Protein AF-A0A9D6MTL9-F1 (afdb_monomer_lite)

Secondary structure (DSSP, 8-state):
--HHHHHHHHHHHHHHHHHHHHHHHHHHHHHHHHHHHHHHHHHHHHHHHHHHHHHHHHHHHHHHHHHHHHHHHHHHHHHHHHHHHHHHHHHHHHHHHHHHHHHHHHHHHHHHHHHHHHHHHHHHHHHHHHHHHHHHHHHHHHHHHHHHHHHHHHHHHHHHHHHHHHHHHHHHHHHHHHHHHHHHHHHHHHHHHHHHHHHHHHHHHHHHHHHHHHHHHHHHHHHHHHHHHHHHHHHHHHHHHHHHHHHHHHHHHHHHHHHHTTSS-------------SHHHHHHHHHHHHHHHHHHHTTSSS---------------------------

Sequence (329 aa):
MDPIYYFLKHSLILHLALAVTACALGIAAGWWLWARFKDQCETLAAELAQHKDRAQKLTRERDDLSRSKDELQLGLATAKTDVEKIKAQLAGVREELSQQSTAVEALTQARDTAREQAASNEQGRTQAQEQLAAARAHAATLSEEKNKLEARAKEAQSELAKQKAQSAAREKELSGQVEAAQRGAVAAQQQAAQAAADIARVANVKAEAATAAQEQSKVREGLQSQLTRLAAELSRSEEQLTQANRERDEIKEELRKSLREREAAPPSPAAPTSPPDWEAQQTRYEEEIVRLRERLASLGTKNPAPAAPSTPSTGPGQASPLLFDLPEN

Radius of gyration: 118.62 Å; chains: 1; bounding box: 228×52×330 Å

Structure (mmCIF, N/CA/C/O backbone):
data_AF-A0A9D6MTL9-F1
#
_entry.id   AF-A0A9D6MTL9-F1
#
loop_
_atom_site.group_PDB
_atom_site.id
_atom_site.type_symbol
_atom_site.label_atom_id
_atom_site.label_alt_id
_atom_site.label_comp_id
_atom_site.label_asym_id
_atom_site.label_entity_id
_atom_site.label_seq_id
_atom_site.pdbx_PDB_ins_code
_atom_site.Cartn_x
_atom_site.Cartn_y
_atom_site.Cartn_z
_atom_site.occupancy
_atom_site.B_iso_or_equiv
_atom_site.auth_seq_id
_atom_site.auth_comp_id
_atom_site.auth_asym_id
_atom_site.auth_atom_id
_atom_site.pdbx_PDB_model_num
ATOM 1 N N . MET A 1 1 ? 105.240 4.317 -137.733 1.00 54.12 1 MET A N 1
ATOM 2 C CA . MET A 1 1 ? 104.076 4.495 -136.837 1.00 54.12 1 MET A CA 1
ATOM 3 C C . MET A 1 1 ? 103.889 5.988 -136.670 1.00 54.12 1 MET A C 1
ATOM 5 O O . MET A 1 1 ? 104.800 6.623 -136.157 1.00 54.12 1 MET A O 1
ATOM 9 N N . ASP A 1 2 ? 102.791 6.544 -137.186 1.00 67.69 2 ASP A N 1
ATOM 10 C CA . ASP A 1 2 ? 102.560 7.991 -137.164 1.00 67.69 2 ASP A CA 1
ATOM 11 C C . ASP A 1 2 ? 102.329 8.485 -135.729 1.00 67.69 2 ASP A C 1
ATOM 13 O O . ASP A 1 2 ? 101.375 8.035 -135.079 1.00 67.69 2 ASP A O 1
ATOM 17 N N . PRO A 1 3 ? 103.151 9.419 -135.221 1.00 75.00 3 PRO A N 1
ATOM 18 C CA . PRO A 1 3 ? 103.008 9.931 -133.861 1.00 75.00 3 PRO A CA 1
ATOM 19 C C . PRO A 1 3 ? 101.651 10.620 -133.646 1.00 75.00 3 PRO A C 1
ATOM 21 O O . PRO A 1 3 ? 101.080 10.531 -132.561 1.00 75.00 3 PRO A O 1
ATOM 24 N N . ILE A 1 4 ? 101.079 11.218 -134.698 1.00 77.88 4 ILE A N 1
ATOM 25 C CA . ILE A 1 4 ? 99.759 11.868 -134.667 1.00 77.88 4 ILE A CA 1
ATOM 26 C C . ILE A 1 4 ? 98.636 10.840 -134.472 1.00 77.88 4 ILE A C 1
ATOM 28 O O . ILE A 1 4 ? 97.764 11.032 -133.626 1.00 77.88 4 ILE A O 1
ATOM 32 N N . TYR A 1 5 ? 98.666 9.721 -135.202 1.00 81.19 5 TYR A N 1
ATOM 33 C CA . TYR A 1 5 ? 97.654 8.666 -135.076 1.00 81.19 5 TYR A CA 1
ATOM 34 C C . TYR A 1 5 ? 97.724 7.974 -133.708 1.00 81.19 5 TYR A C 1
ATOM 36 O O . TYR A 1 5 ? 96.693 7.697 -133.092 1.00 81.19 5 TYR A O 1
ATOM 44 N N . TYR A 1 6 ? 98.937 7.746 -133.194 1.00 82.44 6 TYR A N 1
ATOM 45 C CA . TYR A 1 6 ? 99.140 7.212 -131.848 1.00 82.44 6 TYR A CA 1
ATOM 46 C C . TYR A 1 6 ? 98.547 8.142 -130.780 1.00 82.44 6 TYR A C 1
ATOM 48 O O . TYR A 1 6 ? 97.829 7.667 -129.898 1.00 82.44 6 TYR A O 1
ATOM 56 N N . PHE A 1 7 ? 98.779 9.455 -130.894 1.00 80.94 7 PHE A N 1
ATOM 57 C CA . PHE A 1 7 ? 98.250 10.454 -129.966 1.00 80.94 7 PHE A CA 1
ATOM 58 C C . PHE A 1 7 ? 96.722 10.564 -130.036 1.00 80.94 7 PHE A C 1
ATOM 60 O O . PHE A 1 7 ? 96.067 10.552 -128.996 1.00 80.94 7 PHE A O 1
ATOM 67 N N . LEU A 1 8 ? 96.132 10.587 -131.239 1.00 81.00 8 LEU A N 1
ATOM 68 C CA . LEU A 1 8 ? 94.673 10.608 -131.408 1.00 81.00 8 LEU A CA 1
ATOM 69 C C . LEU A 1 8 ? 94.015 9.355 -130.824 1.00 81.00 8 LEU A C 1
ATOM 71 O O . LEU A 1 8 ? 93.021 9.460 -130.111 1.00 81.00 8 LEU A O 1
ATOM 75 N N . LYS A 1 9 ? 94.581 8.171 -131.085 1.00 83.62 9 LYS A N 1
ATOM 76 C CA . LYS A 1 9 ? 94.051 6.904 -130.571 1.00 83.62 9 LYS A CA 1
ATOM 77 C C . LYS A 1 9 ? 94.150 6.829 -129.045 1.00 83.62 9 LYS A C 1
ATOM 79 O O . LYS A 1 9 ? 93.172 6.460 -128.402 1.00 83.62 9 LYS A O 1
ATOM 84 N N . HIS A 1 10 ? 95.287 7.205 -128.455 1.00 81.00 10 HIS A N 1
ATOM 85 C CA . HIS A 1 10 ? 95.452 7.205 -126.996 1.00 81.00 10 HIS A CA 1
ATOM 86 C C . HIS A 1 10 ? 94.604 8.285 -126.320 1.00 81.00 10 HIS A C 1
ATOM 88 O O . HIS A 1 10 ? 94.024 8.017 -125.274 1.00 81.00 10 HIS A O 1
ATOM 94 N N . SER A 1 11 ? 94.457 9.462 -126.935 1.00 85.00 11 SER A N 1
ATOM 95 C CA . SER A 1 11 ? 93.564 10.518 -126.450 1.00 85.00 11 SER A CA 1
ATOM 96 C C . SER A 1 11 ? 92.098 10.081 -126.497 1.00 85.00 11 SER A C 1
ATOM 98 O O . SER A 1 11 ? 91.393 10.233 -125.503 1.00 85.00 11 SER A O 1
ATOM 100 N N . LEU A 1 12 ? 91.641 9.465 -127.594 1.00 86.06 12 LEU A N 1
ATOM 101 C CA . LEU A 1 12 ? 90.282 8.923 -127.706 1.00 86.06 12 LEU A CA 1
ATOM 102 C C . LEU A 1 12 ? 90.026 7.838 -126.650 1.00 86.06 12 LEU A C 1
ATOM 104 O O . LEU A 1 12 ? 89.000 7.872 -125.978 1.00 86.06 12 LEU A O 1
ATOM 108 N N . ILE A 1 13 ? 90.964 6.901 -126.473 1.00 85.44 13 ILE A N 1
ATOM 109 C CA . ILE A 1 13 ? 90.863 5.844 -125.455 1.00 85.44 13 ILE A CA 1
ATOM 110 C C . ILE A 1 13 ? 90.837 6.451 -124.048 1.00 85.44 13 ILE A C 1
ATOM 112 O O . ILE A 1 13 ? 90.040 6.014 -123.223 1.00 85.44 13 ILE A O 1
ATOM 116 N N . LEU A 1 14 ? 91.648 7.477 -123.778 1.00 87.69 14 LEU A N 1
ATOM 117 C CA . LEU A 1 14 ? 91.658 8.174 -122.493 1.00 87.69 14 LEU A CA 1
ATOM 118 C C . LEU A 1 14 ? 90.326 8.888 -122.225 1.00 87.69 14 LEU A C 1
ATOM 120 O O . LEU A 1 14 ? 89.766 8.726 -121.146 1.00 87.69 14 LEU A O 1
ATOM 124 N N . HIS A 1 15 ? 89.786 9.629 -123.198 1.00 85.62 15 HIS A N 1
ATOM 125 C CA . HIS A 1 15 ? 88.493 10.309 -123.057 1.00 85.62 15 HIS A CA 1
ATOM 126 C C . HIS A 1 15 ? 87.340 9.311 -122.915 1.00 85.62 15 HIS A C 1
ATOM 128 O O . HIS A 1 15 ? 86.442 9.537 -122.110 1.00 85.62 15 HIS A O 1
ATOM 134 N N . LEU A 1 16 ? 87.374 8.188 -123.639 1.00 88.25 16 LEU A N 1
ATOM 135 C CA . LEU A 1 16 ? 86.385 7.121 -123.501 1.00 88.25 16 LEU A CA 1
ATOM 136 C C . LEU A 1 16 ? 86.475 6.458 -122.122 1.00 88.25 16 LEU A C 1
ATOM 138 O O . LEU A 1 16 ? 85.451 6.271 -121.472 1.00 88.25 16 LEU A O 1
ATOM 142 N N . ALA A 1 17 ? 87.683 6.154 -121.643 1.00 86.38 17 ALA A N 1
ATOM 143 C CA . ALA A 1 17 ? 87.893 5.612 -120.305 1.00 86.38 17 ALA A CA 1
ATOM 144 C C . ALA A 1 17 ? 87.409 6.591 -119.225 1.00 86.38 17 ALA A C 1
ATOM 146 O O . ALA A 1 17 ? 86.716 6.169 -118.305 1.00 86.38 17 ALA A O 1
ATOM 147 N N . LEU A 1 18 ? 87.696 7.891 -119.365 1.00 88.62 18 LEU A N 1
ATOM 148 C CA . LEU A 1 18 ? 87.203 8.942 -118.468 1.00 88.62 18 LEU A CA 1
ATOM 149 C C . LEU A 1 18 ? 85.676 9.092 -118.518 1.00 88.62 18 LEU A C 1
ATOM 151 O O . LEU A 1 18 ? 85.044 9.263 -117.480 1.00 88.62 18 LEU A O 1
ATOM 155 N N . ALA A 1 19 ? 85.061 8.996 -119.698 1.00 87.81 19 ALA A N 1
ATOM 156 C CA . ALA A 1 19 ? 83.609 9.055 -119.842 1.00 87.81 19 ALA A CA 1
ATOM 157 C C . ALA A 1 19 ? 82.926 7.832 -119.210 1.00 87.81 19 ALA A C 1
ATOM 159 O O . ALA A 1 19 ? 81.921 7.976 -118.516 1.00 87.81 19 ALA A O 1
ATOM 160 N N . VAL A 1 20 ? 83.489 6.633 -119.398 1.00 90.31 20 VAL A N 1
ATOM 161 C CA . VAL A 1 20 ? 82.981 5.394 -118.794 1.00 90.31 20 VAL A CA 1
ATOM 162 C C . VAL A 1 20 ? 83.156 5.412 -117.277 1.00 90.31 20 VAL A C 1
ATOM 164 O O . VAL A 1 20 ? 82.220 5.051 -116.567 1.00 90.31 20 VAL A O 1
ATOM 167 N N . THR A 1 21 ? 84.297 5.871 -116.752 1.00 89.00 21 THR A N 1
ATOM 168 C CA . THR A 1 21 ? 84.496 5.983 -115.298 1.00 89.00 21 THR A CA 1
ATOM 169 C C . THR A 1 21 ? 83.594 7.050 -114.688 1.00 89.00 21 THR A C 1
ATOM 171 O O . THR A 1 21 ? 82.979 6.783 -113.661 1.00 89.00 21 THR A O 1
ATOM 174 N N . ALA A 1 22 ? 83.424 8.209 -115.330 1.00 88.00 22 ALA A N 1
ATOM 175 C CA . ALA A 1 22 ? 82.474 9.231 -114.888 1.00 88.00 22 ALA A CA 1
ATOM 176 C C . ALA A 1 22 ? 81.025 8.713 -114.902 1.00 88.00 22 ALA A C 1
ATOM 178 O O . ALA A 1 22 ? 80.277 8.951 -113.954 1.00 88.00 22 ALA A O 1
ATOM 179 N N . CYS A 1 23 ? 80.637 7.951 -115.931 1.00 90.75 23 CYS A N 1
ATOM 180 C CA . CYS A 1 23 ? 79.319 7.322 -116.011 1.00 90.75 23 CYS A CA 1
ATOM 181 C C . CYS A 1 23 ? 79.125 6.258 -114.916 1.00 90.75 23 CYS A C 1
ATOM 183 O O . CYS A 1 23 ? 78.110 6.274 -114.222 1.00 90.75 23 CYS A O 1
ATOM 185 N N . ALA A 1 24 ? 80.115 5.389 -114.691 1.00 90.94 24 ALA A N 1
ATOM 186 C CA . ALA A 1 24 ? 80.081 4.378 -113.633 1.00 90.94 24 ALA A CA 1
ATOM 187 C C . ALA A 1 24 ? 80.013 5.008 -112.232 1.00 90.94 24 ALA A C 1
ATOM 189 O O . ALA A 1 24 ? 79.227 4.559 -111.398 1.00 90.94 24 ALA A O 1
ATOM 190 N N . LEU A 1 25 ? 80.775 6.081 -111.988 1.00 91.69 25 LEU A N 1
ATOM 191 C CA . LEU A 1 25 ? 80.701 6.859 -110.749 1.00 91.69 25 LEU A CA 1
ATOM 192 C C . LEU A 1 25 ? 79.329 7.521 -110.582 1.00 91.69 25 LEU A C 1
ATOM 194 O O . LEU A 1 25 ? 78.783 7.499 -109.483 1.00 91.69 25 LEU A O 1
ATOM 198 N N . GLY A 1 26 ? 78.743 8.049 -111.660 1.00 91.94 26 GLY A N 1
ATOM 199 C CA . GLY A 1 26 ? 77.392 8.611 -111.652 1.00 91.94 26 GLY A CA 1
ATOM 200 C C . GLY A 1 26 ? 76.318 7.577 -111.302 1.00 91.94 26 GLY A C 1
ATOM 201 O O . GLY A 1 26 ? 75.473 7.837 -110.448 1.00 91.94 26 GLY A O 1
ATOM 202 N N . ILE A 1 27 ? 76.381 6.380 -111.896 1.00 93.69 27 ILE A N 1
ATOM 203 C CA . ILE A 1 27 ? 75.458 5.274 -111.594 1.00 93.69 27 ILE A CA 1
ATOM 204 C C . ILE A 1 27 ? 75.646 4.792 -110.151 1.00 93.69 27 ILE A C 1
ATOM 206 O O . ILE A 1 27 ? 74.660 4.606 -109.440 1.00 93.69 27 ILE A O 1
ATOM 210 N N . ALA A 1 28 ? 76.889 4.632 -109.687 1.00 92.62 28 ALA A N 1
ATOM 211 C CA . ALA A 1 28 ? 77.180 4.211 -108.317 1.00 92.62 28 ALA A CA 1
ATOM 212 C C . ALA A 1 28 ? 76.706 5.244 -107.281 1.00 92.62 28 ALA A C 1
ATOM 214 O O . ALA A 1 28 ? 76.085 4.873 -106.285 1.00 92.62 28 ALA A O 1
ATOM 215 N N . ALA A 1 29 ? 76.937 6.538 -107.531 1.00 93.31 29 ALA A N 1
ATOM 216 C CA . ALA A 1 29 ? 76.446 7.622 -106.682 1.00 93.31 29 ALA A CA 1
ATOM 217 C C . ALA A 1 29 ? 74.911 7.696 -106.688 1.00 93.31 29 ALA A C 1
ATOM 219 O O . ALA A 1 29 ? 74.307 7.854 -105.628 1.00 93.31 29 ALA A O 1
ATOM 220 N N . GLY A 1 30 ? 74.278 7.520 -107.854 1.00 94.44 30 GLY A N 1
ATOM 221 C CA . GLY A 1 30 ? 72.823 7.453 -107.990 1.00 94.44 30 GLY A CA 1
ATOM 222 C C . GLY A 1 30 ? 72.217 6.270 -107.232 1.00 94.44 30 GLY A C 1
ATOM 223 O O . GLY A 1 30 ? 71.250 6.448 -106.496 1.00 94.44 30 GLY A O 1
ATOM 224 N N . TRP A 1 31 ? 72.821 5.082 -107.340 1.00 94.88 31 TRP A N 1
ATOM 225 C CA . TRP A 1 31 ? 72.406 3.895 -106.590 1.00 94.88 31 TRP A CA 1
ATOM 226 C C . TRP A 1 31 ? 72.585 4.076 -105.084 1.00 94.88 31 TRP A C 1
ATOM 228 O O . TRP A 1 31 ? 71.683 3.746 -104.321 1.00 94.88 31 TRP A O 1
ATOM 238 N N . TRP A 1 32 ? 73.717 4.629 -104.641 1.00 95.25 32 TRP A N 1
ATOM 239 C CA . TRP A 1 32 ? 73.964 4.897 -103.224 1.00 95.25 32 TRP A CA 1
ATOM 240 C C . TRP A 1 32 ? 72.973 5.917 -102.655 1.00 95.25 32 TRP A C 1
ATOM 242 O O . TRP A 1 32 ? 72.407 5.691 -101.585 1.00 95.25 32 TRP A O 1
ATOM 252 N N . LEU A 1 33 ? 72.711 7.008 -103.383 1.00 95.56 33 LEU A N 1
ATOM 253 C CA . LEU A 1 33 ? 71.732 8.016 -102.981 1.00 95.56 33 LEU A CA 1
ATOM 254 C C . LEU A 1 33 ? 70.318 7.428 -102.938 1.00 95.56 33 LEU A C 1
ATOM 256 O O . LEU A 1 33 ? 69.584 7.688 -101.990 1.00 95.56 33 LEU A O 1
ATOM 260 N N . TRP A 1 34 ? 69.953 6.603 -103.922 1.00 94.94 34 TRP A N 1
ATOM 261 C CA . TRP A 1 34 ? 68.668 5.911 -103.941 1.00 94.94 34 TRP A CA 1
ATOM 262 C C . TRP A 1 34 ? 68.535 4.900 -102.799 1.00 94.94 34 TRP A C 1
ATOM 264 O O . TRP A 1 34 ? 67.511 4.888 -102.125 1.00 94.94 34 TRP A O 1
ATOM 274 N N . ALA A 1 35 ? 69.566 4.097 -102.527 1.00 94.25 35 ALA A N 1
ATOM 275 C CA . ALA A 1 35 ? 69.578 3.154 -101.412 1.00 94.25 35 ALA A CA 1
ATOM 276 C C . ALA A 1 35 ? 69.446 3.881 -100.066 1.00 94.25 35 ALA A C 1
ATOM 278 O O . ALA A 1 35 ? 68.642 3.478 -99.231 1.00 94.25 35 ALA A O 1
ATOM 279 N N . ARG A 1 36 ? 70.163 4.999 -99.886 1.00 94.81 36 ARG A N 1
ATOM 280 C CA . ARG A 1 36 ? 70.040 5.859 -98.701 1.00 94.81 36 ARG A CA 1
ATOM 281 C C . ARG A 1 36 ? 68.650 6.485 -98.587 1.00 94.81 36 ARG A C 1
ATOM 283 O O . ARG A 1 36 ? 68.097 6.532 -97.497 1.00 94.81 36 ARG A O 1
ATOM 290 N N . PHE A 1 37 ? 68.082 6.961 -99.693 1.00 95.38 37 PHE A N 1
ATOM 291 C CA . PHE A 1 37 ? 66.723 7.500 -99.717 1.00 95.38 37 PHE A CA 1
ATOM 292 C C . PHE A 1 37 ? 65.691 6.425 -99.357 1.00 95.38 37 PHE A C 1
ATOM 294 O O . PHE A 1 37 ? 64.802 6.672 -98.551 1.00 95.38 37 PHE A O 1
ATOM 301 N N . LYS A 1 38 ? 65.842 5.212 -99.898 1.00 95.62 38 LYS A N 1
ATOM 302 C CA . LYS A 1 38 ? 64.988 4.067 -99.580 1.00 95.62 38 LYS A CA 1
ATOM 303 C C . LYS A 1 38 ? 65.059 3.709 -98.092 1.00 95.62 38 LYS A C 1
ATOM 305 O O . LYS A 1 38 ? 64.012 3.576 -97.469 1.00 95.62 38 LYS A O 1
ATOM 310 N N . ASP A 1 39 ? 66.261 3.630 -97.526 1.00 94.25 39 ASP A N 1
ATOM 311 C CA . ASP A 1 39 ? 66.487 3.370 -96.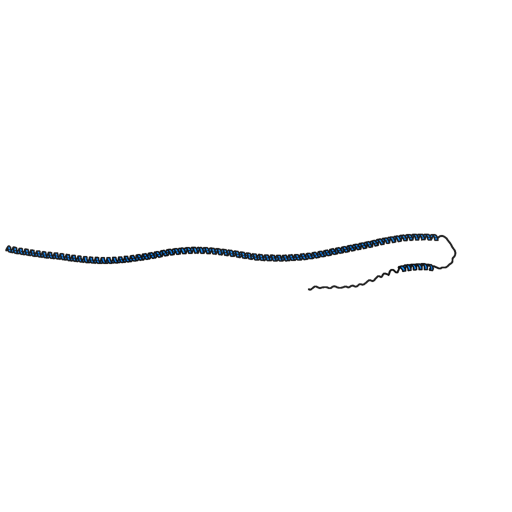096 1.00 94.25 39 ASP A CA 1
ATOM 312 C C . ASP A 1 39 ? 65.861 4.461 -95.203 1.00 94.25 39 ASP A C 1
ATOM 314 O O . ASP A 1 39 ? 65.191 4.171 -94.210 1.00 94.25 39 ASP A O 1
ATOM 318 N N . GLN A 1 40 ? 65.968 5.732 -95.612 1.00 94.81 40 GLN A N 1
ATOM 319 C CA . GLN A 1 40 ? 65.279 6.844 -94.950 1.00 94.81 40 GLN A CA 1
ATOM 320 C C . GLN A 1 40 ? 63.753 6.717 -95.034 1.00 94.81 40 GLN A C 1
ATOM 322 O O . GLN A 1 40 ? 63.071 6.949 -94.037 1.00 94.81 40 GLN A O 1
ATOM 327 N N . CYS A 1 41 ? 63.202 6.338 -96.190 1.00 95.00 41 CYS A N 1
ATOM 328 C CA . CYS A 1 41 ? 61.765 6.111 -96.344 1.00 95.00 41 CYS A CA 1
ATOM 329 C C . CYS A 1 41 ? 61.267 4.950 -95.475 1.00 95.00 41 CYS A C 1
ATOM 331 O O . CYS A 1 41 ? 60.207 5.073 -94.865 1.00 95.00 41 CYS A O 1
ATOM 333 N N . GLU A 1 42 ? 62.015 3.848 -95.396 1.00 95.31 42 GLU A N 1
ATOM 334 C CA . GLU A 1 42 ? 61.679 2.701 -94.544 1.00 95.31 42 GLU A CA 1
ATOM 335 C C . GLU A 1 42 ? 61.746 3.073 -93.055 1.00 95.31 42 GLU A C 1
ATOM 337 O O . GLU A 1 42 ? 60.822 2.759 -92.304 1.00 95.31 42 GLU A O 1
ATOM 342 N N . THR A 1 43 ? 62.767 3.833 -92.645 1.00 96.06 43 THR A N 1
ATOM 343 C CA . THR A 1 43 ? 62.899 4.339 -91.269 1.00 96.06 43 THR A CA 1
ATOM 344 C C . THR A 1 43 ? 61.747 5.277 -90.904 1.00 96.06 43 THR A C 1
ATOM 346 O O . THR A 1 43 ? 61.087 5.074 -89.886 1.00 96.06 43 THR A O 1
ATOM 349 N N . LEU A 1 44 ? 61.428 6.254 -91.762 1.00 95.31 44 LEU A N 1
ATOM 350 C CA . LEU A 1 44 ? 60.299 7.169 -91.552 1.00 95.31 44 LEU A CA 1
ATOM 351 C C . LEU A 1 44 ? 58.954 6.429 -91.522 1.00 95.31 44 LEU A C 1
ATOM 353 O O . LEU A 1 44 ? 58.069 6.783 -90.742 1.00 95.31 44 LEU A O 1
ATOM 357 N N . ALA A 1 45 ? 58.785 5.390 -92.345 1.00 95.62 45 ALA A N 1
ATOM 358 C CA . ALA A 1 45 ? 57.589 4.555 -92.320 1.00 95.62 45 ALA A CA 1
ATOM 359 C C . ALA A 1 45 ? 57.468 3.772 -91.001 1.00 95.62 45 ALA A C 1
ATOM 361 O O . ALA A 1 45 ? 56.374 3.704 -90.433 1.00 95.62 45 ALA A O 1
ATOM 362 N N . ALA A 1 46 ? 58.578 3.230 -90.489 1.00 95.81 46 ALA A N 1
ATOM 363 C CA . ALA A 1 46 ? 58.622 2.538 -89.203 1.00 95.81 46 ALA A CA 1
ATOM 364 C C . ALA A 1 46 ? 58.337 3.488 -88.026 1.00 95.81 46 ALA A C 1
ATOM 366 O O . ALA A 1 46 ? 57.536 3.157 -87.150 1.00 95.81 46 ALA A O 1
ATOM 367 N N . GLU A 1 47 ? 58.911 4.694 -88.030 1.00 96.00 47 GLU A N 1
ATOM 368 C CA . GLU A 1 47 ? 58.623 5.731 -87.033 1.00 96.00 47 GLU A CA 1
ATOM 369 C C . GLU A 1 47 ? 57.151 6.155 -87.075 1.00 96.00 47 GLU A C 1
ATOM 371 O O . GLU A 1 47 ? 56.498 6.229 -86.033 1.00 96.00 47 GLU A O 1
ATOM 376 N N . LEU A 1 48 ? 56.581 6.369 -88.268 1.00 96.06 48 LEU A N 1
ATOM 377 C CA . LEU A 1 48 ? 55.165 6.708 -88.422 1.00 96.06 48 LEU A CA 1
ATOM 378 C C . LEU A 1 48 ? 54.252 5.598 -87.882 1.00 96.06 48 LEU A C 1
ATOM 380 O O . LEU A 1 48 ? 53.254 5.898 -87.222 1.00 96.06 48 LEU A O 1
ATOM 384 N N . ALA A 1 49 ? 54.579 4.329 -88.142 1.00 95.94 49 ALA A N 1
ATOM 385 C CA . ALA A 1 49 ? 53.856 3.190 -87.579 1.00 95.94 49 ALA A CA 1
ATOM 386 C C . ALA A 1 49 ? 53.959 3.171 -86.045 1.00 95.94 49 ALA A C 1
ATOM 388 O O . ALA A 1 49 ? 52.938 3.098 -85.362 1.00 95.94 49 ALA A O 1
ATOM 389 N N . GLN A 1 50 ? 55.159 3.370 -85.493 1.00 96.81 50 GLN A N 1
ATOM 390 C CA . GLN A 1 50 ? 55.375 3.432 -84.047 1.00 96.81 50 GLN A CA 1
ATOM 391 C C . GLN A 1 50 ? 54.616 4.598 -83.391 1.00 96.81 50 GLN A C 1
ATOM 393 O O . GLN A 1 50 ? 54.038 4.443 -82.313 1.00 96.81 50 GLN A O 1
ATOM 398 N N . HIS A 1 51 ? 54.587 5.771 -84.027 1.00 96.75 51 HIS A N 1
ATOM 399 C CA . HIS A 1 51 ? 53.821 6.921 -83.552 1.00 96.75 51 HIS A CA 1
ATOM 400 C C . HIS A 1 51 ? 52.312 6.660 -83.590 1.00 96.75 51 HIS A C 1
ATOM 402 O O . HIS A 1 51 ? 51.619 7.028 -82.639 1.00 96.75 51 HIS A O 1
ATOM 408 N N . LYS A 1 52 ? 51.804 5.984 -84.630 1.00 96.44 52 LYS A N 1
ATOM 409 C CA . LYS A 1 52 ? 50.397 5.558 -84.702 1.00 96.44 52 LYS A CA 1
ATOM 410 C C . LYS A 1 52 ? 50.048 4.581 -83.583 1.00 96.44 52 LYS A C 1
ATOM 412 O O . LYS A 1 52 ? 49.044 4.793 -82.906 1.00 96.44 52 LYS A O 1
ATOM 417 N N . ASP A 1 53 ? 50.891 3.585 -83.331 1.00 97.12 53 ASP A N 1
ATOM 418 C CA . ASP A 1 53 ? 50.671 2.610 -82.259 1.00 97.12 53 ASP A CA 1
ATOM 419 C C . ASP A 1 53 ? 50.680 3.276 -80.878 1.00 97.12 53 ASP A C 1
ATOM 421 O O . ASP A 1 53 ? 49.789 3.035 -80.059 1.00 97.12 53 ASP A O 1
ATOM 425 N N . ARG A 1 54 ? 51.632 4.186 -80.624 1.00 96.69 54 ARG A N 1
ATOM 426 C CA . ARG A 1 54 ? 51.664 4.982 -79.385 1.00 96.69 54 ARG A CA 1
ATOM 427 C C . ARG A 1 54 ? 50.419 5.856 -79.237 1.00 96.69 54 ARG A C 1
ATOM 429 O O . ARG A 1 54 ? 49.853 5.907 -78.150 1.00 96.69 54 ARG A O 1
ATOM 436 N N . ALA A 1 55 ? 49.968 6.515 -80.304 1.00 96.44 55 ALA A N 1
ATOM 437 C CA . ALA A 1 55 ? 48.769 7.354 -80.269 1.00 96.44 55 ALA A CA 1
ATOM 438 C C . ALA A 1 55 ? 47.496 6.535 -79.995 1.00 96.44 55 ALA A C 1
ATOM 440 O O . ALA A 1 55 ? 46.641 6.957 -79.212 1.00 96.44 55 ALA A O 1
ATOM 441 N N . GLN A 1 56 ? 47.382 5.341 -80.586 1.00 96.94 56 GLN A N 1
ATOM 442 C CA . GLN A 1 56 ? 46.290 4.414 -80.287 1.00 96.94 56 GLN A CA 1
ATOM 443 C C . GLN A 1 56 ? 46.348 3.923 -78.839 1.00 96.94 56 GLN A C 1
ATOM 445 O O . GLN A 1 56 ? 45.317 3.895 -78.169 1.00 96.94 56 GLN A O 1
ATOM 450 N N . LYS A 1 57 ? 47.541 3.586 -78.333 1.00 97.44 57 LYS A N 1
ATOM 451 C CA . LYS A 1 57 ? 47.732 3.172 -76.939 1.00 97.44 57 LYS A CA 1
ATOM 452 C C . LYS A 1 57 ? 47.321 4.274 -75.961 1.00 97.44 57 LYS A C 1
ATOM 454 O O . LYS A 1 57 ? 46.499 4.017 -75.092 1.00 97.44 57 LYS A O 1
ATOM 459 N N . LEU A 1 58 ? 47.806 5.501 -76.160 1.00 97.06 58 LEU A N 1
ATOM 460 C CA . LEU A 1 58 ? 47.434 6.659 -75.339 1.00 97.06 58 LEU A CA 1
ATOM 461 C C . LEU A 1 58 ? 45.934 6.966 -75.412 1.00 97.06 58 LEU A C 1
ATOM 463 O O . LEU A 1 58 ? 45.347 7.408 -74.432 1.00 97.06 58 LEU A O 1
ATOM 467 N N . THR A 1 59 ? 45.298 6.724 -76.562 1.00 96.94 59 THR A N 1
ATOM 468 C CA . THR A 1 59 ? 43.843 6.871 -76.697 1.00 96.94 59 THR A CA 1
ATOM 469 C C . THR A 1 59 ? 43.104 5.848 -75.841 1.00 96.94 59 THR A C 1
ATOM 471 O O . THR A 1 59 ? 42.231 6.243 -75.079 1.00 96.94 59 THR A O 1
ATOM 474 N N . ARG A 1 60 ? 43.507 4.570 -75.885 1.00 96.94 60 ARG A N 1
ATOM 475 C CA . ARG A 1 60 ? 42.927 3.520 -75.031 1.00 96.94 60 ARG A CA 1
ATOM 476 C C . ARG A 1 60 ? 43.143 3.808 -73.544 1.00 96.94 60 ARG A C 1
ATOM 478 O O . ARG A 1 60 ? 42.185 3.779 -72.789 1.00 96.94 60 ARG A O 1
ATOM 485 N N . GLU A 1 61 ? 44.365 4.167 -73.143 1.00 97.75 61 GLU A N 1
ATOM 486 C CA . GLU A 1 61 ? 44.683 4.520 -71.749 1.00 97.75 61 GLU A CA 1
ATOM 487 C C . GLU A 1 61 ? 43.858 5.722 -71.260 1.00 97.75 61 GLU A C 1
ATOM 489 O O . GLU A 1 61 ? 43.372 5.730 -70.132 1.00 97.75 61 GLU A O 1
ATOM 494 N N . ARG A 1 62 ? 43.652 6.731 -72.113 1.00 97.38 62 ARG A N 1
ATOM 495 C CA . ARG A 1 62 ? 42.799 7.885 -71.803 1.00 97.38 62 ARG A CA 1
ATOM 496 C C . ARG A 1 62 ? 41.324 7.500 -71.685 1.00 97.38 62 ARG A C 1
ATOM 498 O O . ARG A 1 62 ? 40.652 8.014 -70.794 1.00 97.38 62 ARG A O 1
ATOM 505 N N . ASP A 1 63 ? 40.826 6.614 -72.541 1.00 97.75 63 ASP A N 1
ATOM 506 C CA . ASP A 1 63 ? 39.446 6.126 -72.459 1.00 97.75 63 ASP A CA 1
ATOM 507 C C . ASP A 1 63 ? 39.231 5.286 -71.185 1.00 97.75 63 ASP A C 1
ATOM 509 O O . ASP A 1 63 ? 38.224 5.463 -70.498 1.00 97.75 63 ASP A O 1
ATOM 513 N N . ASP A 1 64 ? 40.202 4.451 -70.803 1.00 97.62 64 ASP A N 1
ATOM 514 C CA . ASP A 1 64 ? 40.169 3.673 -69.558 1.00 97.62 64 ASP A CA 1
ATOM 515 C C . ASP A 1 64 ? 40.245 4.574 -68.313 1.00 97.62 64 ASP A C 1
ATOM 517 O O . ASP A 1 64 ? 39.480 4.390 -67.364 1.00 97.62 64 ASP A O 1
ATOM 521 N N . LEU A 1 65 ? 41.094 5.609 -68.329 1.00 97.31 65 LEU A N 1
ATOM 522 C CA . LEU A 1 65 ? 41.130 6.626 -67.271 1.00 97.31 65 LEU A CA 1
ATOM 523 C C . LEU A 1 65 ? 39.814 7.404 -67.175 1.00 97.31 65 LEU A C 1
ATOM 525 O O . LEU A 1 65 ? 39.375 7.717 -66.068 1.00 97.31 65 LEU A O 1
ATOM 529 N N . SER A 1 66 ? 39.173 7.710 -68.308 1.00 97.06 66 SER A N 1
ATOM 530 C CA . SER A 1 66 ? 37.863 8.369 -68.311 1.00 97.06 66 SER A CA 1
ATOM 531 C C . SER A 1 66 ? 36.803 7.482 -67.665 1.00 97.06 66 SER A C 1
ATOM 533 O O . SER A 1 66 ? 36.081 7.953 -66.792 1.00 97.0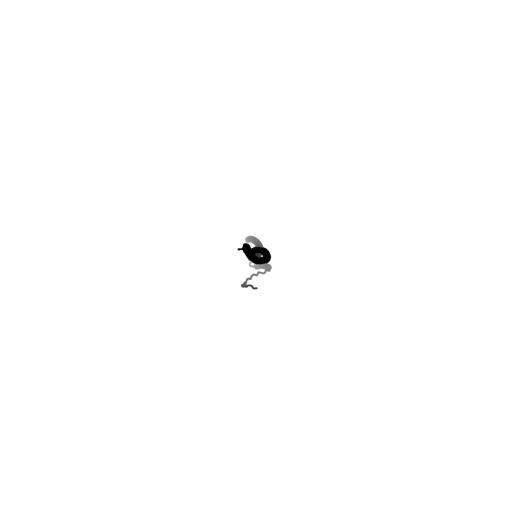6 66 SER A O 1
ATOM 535 N N . ARG A 1 67 ? 36.759 6.190 -68.013 1.00 97.31 67 ARG A N 1
ATOM 536 C CA . ARG A 1 67 ? 35.834 5.230 -67.388 1.00 97.31 67 ARG A CA 1
ATOM 537 C C . ARG A 1 67 ? 36.078 5.100 -65.889 1.00 97.31 67 ARG A C 1
ATOM 539 O O . ARG A 1 67 ? 35.137 5.207 -65.114 1.00 97.31 67 ARG A O 1
ATOM 546 N N . SER A 1 68 ? 37.336 4.951 -65.473 1.00 97.56 68 SER A N 1
ATOM 547 C CA . SER A 1 68 ? 37.691 4.866 -64.052 1.00 97.56 68 SER A CA 1
ATOM 548 C C . SER A 1 68 ? 37.298 6.135 -63.286 1.00 97.56 68 SER A C 1
ATOM 550 O O . SER A 1 68 ? 36.787 6.060 -62.169 1.00 97.56 68 SER A O 1
ATOM 552 N N . LYS A 1 69 ? 37.471 7.316 -63.893 1.00 97.94 69 LYS A N 1
ATOM 553 C CA . LYS A 1 69 ? 37.006 8.581 -63.315 1.00 97.94 69 LYS A CA 1
ATOM 554 C C . LYS A 1 69 ? 35.485 8.593 -63.143 1.00 97.94 69 LYS A C 1
ATOM 556 O O . LYS A 1 69 ? 35.022 8.994 -62.076 1.00 97.94 69 LYS A O 1
ATOM 561 N N . ASP A 1 70 ? 34.730 8.165 -64.151 1.00 97.81 70 ASP A N 1
ATOM 562 C CA . ASP A 1 70 ? 33.265 8.127 -64.098 1.00 97.81 70 ASP A CA 1
ATOM 563 C C . ASP A 1 70 ? 32.770 7.127 -63.033 1.00 97.81 70 ASP A C 1
ATOM 565 O O . ASP A 1 70 ? 31.874 7.444 -62.248 1.00 97.81 70 ASP A O 1
ATOM 569 N N . GLU A 1 71 ? 33.418 5.964 -62.914 1.00 98.00 71 GLU A N 1
ATOM 570 C CA . GLU A 1 71 ? 33.156 4.972 -61.861 1.00 98.00 71 GLU A CA 1
ATOM 571 C C . GLU A 1 71 ? 33.438 5.527 -60.457 1.00 98.00 71 GLU A C 1
ATOM 573 O O . GLU A 1 71 ? 32.613 5.381 -59.552 1.00 98.00 71 GLU A O 1
ATOM 578 N N . LEU A 1 72 ? 34.566 6.219 -60.265 1.00 97.62 72 LEU A N 1
ATOM 579 C CA . LEU A 1 72 ? 34.897 6.863 -58.990 1.00 97.62 72 LEU A CA 1
ATOM 580 C C . LEU A 1 72 ? 33.920 7.991 -58.646 1.00 97.62 72 LEU A C 1
ATOM 582 O O . LEU A 1 72 ? 33.571 8.165 -57.478 1.00 97.62 72 LEU A O 1
ATOM 586 N N . GLN A 1 73 ? 33.451 8.751 -59.638 1.00 97.56 73 GLN A N 1
ATOM 587 C CA . GLN A 1 73 ? 32.433 9.781 -59.429 1.00 97.56 73 GLN A CA 1
ATOM 588 C C . GLN A 1 73 ? 31.089 9.175 -59.018 1.00 97.56 73 GLN A C 1
ATOM 590 O O . GLN A 1 73 ? 30.456 9.681 -58.087 1.00 97.56 73 GLN A O 1
ATOM 595 N N . LEU A 1 74 ? 30.682 8.073 -59.651 1.00 97.94 74 LEU A N 1
ATOM 596 C CA . LEU A 1 74 ? 29.476 7.337 -59.281 1.00 97.94 74 LEU A CA 1
ATOM 597 C C . LEU A 1 74 ? 29.590 6.742 -57.869 1.00 97.94 74 LEU A C 1
ATOM 599 O O . LEU A 1 74 ? 28.665 6.872 -57.060 1.00 97.94 74 LEU A O 1
ATOM 603 N N . GLY A 1 75 ? 30.741 6.148 -57.543 1.00 97.94 75 GLY A N 1
ATOM 604 C CA . GLY A 1 75 ? 31.040 5.631 -56.208 1.00 97.94 75 GLY A CA 1
ATOM 605 C C . GLY A 1 75 ? 31.006 6.730 -55.143 1.00 97.94 75 GLY A C 1
ATOM 606 O O . GLY A 1 75 ? 30.382 6.558 -54.098 1.00 97.94 75 GLY A O 1
ATOM 607 N N . LEU A 1 76 ? 31.588 7.899 -55.431 1.00 97.06 76 LEU A N 1
ATOM 608 C CA . LEU A 1 76 ? 31.556 9.059 -54.537 1.00 97.06 76 LEU A CA 1
ATOM 609 C C . LEU A 1 76 ? 30.131 9.585 -54.324 1.00 97.06 76 LEU A C 1
ATOM 611 O O . LEU A 1 76 ? 29.775 9.937 -53.200 1.00 97.06 76 LEU A O 1
ATOM 615 N N . ALA A 1 77 ? 29.319 9.659 -55.381 1.00 97.00 77 ALA A N 1
ATOM 616 C CA . ALA A 1 77 ? 27.924 10.078 -55.274 1.00 97.00 77 ALA A CA 1
ATOM 617 C C . ALA A 1 77 ? 27.117 9.102 -54.402 1.00 97.00 77 ALA A C 1
ATOM 619 O O . ALA A 1 77 ? 26.419 9.534 -53.486 1.00 97.00 77 ALA A O 1
ATOM 620 N N . THR A 1 78 ? 27.294 7.798 -54.621 1.00 97.56 78 THR A N 1
ATOM 621 C CA . THR A 1 78 ? 26.631 6.739 -53.844 1.00 97.56 78 THR A CA 1
ATOM 622 C C . THR A 1 78 ? 27.036 6.795 -52.371 1.00 97.56 78 THR A C 1
ATOM 624 O O . THR A 1 78 ? 26.175 6.860 -51.495 1.00 97.56 78 THR A O 1
ATOM 627 N N . ALA A 1 79 ? 28.339 6.885 -52.088 1.00 96.50 79 ALA A N 1
ATOM 628 C CA . ALA A 1 79 ? 28.853 6.980 -50.725 1.00 96.50 79 ALA A CA 1
ATOM 629 C C . ALA A 1 79 ? 28.329 8.224 -49.990 1.00 96.50 79 ALA A C 1
ATOM 631 O O . ALA A 1 79 ? 27.981 8.142 -48.814 1.00 96.50 79 ALA A O 1
ATOM 632 N N . LYS A 1 80 ? 28.216 9.373 -50.671 1.00 97.62 80 LYS A N 1
ATOM 633 C CA . LYS A 1 80 ? 27.602 10.579 -50.090 1.00 97.62 80 LYS A CA 1
ATOM 634 C C . LYS A 1 80 ? 26.144 10.340 -49.710 1.00 97.62 80 LYS A C 1
ATOM 636 O O . LYS A 1 80 ? 25.741 10.701 -48.609 1.00 97.62 80 LYS A O 1
ATOM 641 N N . THR A 1 81 ? 25.365 9.720 -50.594 1.00 98.00 81 THR A N 1
ATOM 642 C CA . THR A 1 81 ? 23.967 9.386 -50.307 1.00 98.00 81 THR A CA 1
ATOM 643 C C . THR A 1 81 ? 23.845 8.435 -49.117 1.00 98.00 81 THR A C 1
ATOM 645 O O . THR A 1 81 ? 22.994 8.650 -48.255 1.00 98.00 81 THR A O 1
ATOM 648 N N . ASP A 1 82 ? 24.698 7.417 -49.025 1.00 97.69 82 ASP A N 1
ATOM 649 C CA . ASP A 1 82 ? 24.646 6.457 -47.920 1.00 97.69 82 ASP A CA 1
ATOM 650 C C . ASP A 1 82 ? 25.106 7.064 -46.589 1.00 97.69 82 ASP A C 1
ATOM 652 O O . ASP A 1 82 ? 24.499 6.786 -45.557 1.00 97.69 82 ASP A O 1
ATOM 656 N N . VAL A 1 83 ? 26.086 7.975 -46.597 1.00 98.00 83 VAL A N 1
ATOM 657 C CA . VAL A 1 83 ? 26.462 8.751 -45.402 1.00 98.00 83 VAL A CA 1
ATOM 658 C C . VAL A 1 83 ? 25.284 9.575 -44.881 1.00 98.00 83 VAL A C 1
ATOM 660 O O . VAL A 1 83 ? 25.042 9.590 -43.675 1.00 98.00 83 VAL A O 1
ATOM 663 N N . GLU A 1 84 ? 24.521 10.233 -45.756 1.00 97.56 84 GLU A N 1
ATOM 664 C CA . GLU A 1 84 ? 23.344 11.000 -45.329 1.00 97.56 84 GLU A CA 1
ATOM 665 C C . GLU A 1 84 ? 22.223 10.095 -44.791 1.00 97.56 84 GLU A C 1
ATOM 667 O O . GLU A 1 84 ? 21.610 10.423 -43.773 1.00 97.56 84 GLU A O 1
ATOM 672 N N . LYS A 1 85 ? 22.010 8.908 -45.379 1.00 97.69 85 LYS A N 1
ATOM 673 C CA . LYS A 1 85 ? 21.082 7.906 -44.819 1.00 97.69 85 LYS A CA 1
ATOM 674 C C . LYS A 1 85 ? 21.517 7.439 -43.430 1.00 97.69 85 LYS A C 1
ATOM 676 O O . LYS A 1 85 ? 20.690 7.396 -42.523 1.00 97.69 85 LYS A O 1
ATOM 681 N N . ILE A 1 86 ? 22.801 7.123 -43.248 1.00 97.81 86 ILE A N 1
ATOM 682 C CA . ILE A 1 86 ? 23.348 6.675 -41.958 1.00 97.81 86 ILE A CA 1
ATOM 683 C C . ILE A 1 86 ? 23.212 7.781 -40.908 1.00 97.81 86 ILE A C 1
ATOM 685 O O . ILE A 1 86 ? 22.821 7.500 -39.778 1.00 97.81 86 ILE A O 1
ATOM 689 N N . LYS A 1 87 ? 23.470 9.046 -41.263 1.00 97.62 87 LYS A N 1
ATOM 690 C CA . LYS A 1 87 ? 23.253 10.182 -40.353 1.00 97.62 87 LYS A CA 1
ATOM 691 C C . LYS A 1 87 ? 21.793 10.305 -39.926 1.00 97.62 87 LYS A C 1
ATOM 693 O O . LYS A 1 87 ? 21.533 10.504 -38.742 1.00 97.62 87 LYS A O 1
ATOM 698 N N . ALA A 1 88 ? 20.853 10.169 -40.862 1.00 97.19 88 ALA A N 1
ATOM 699 C CA . ALA A 1 88 ? 19.427 10.214 -40.553 1.00 97.19 88 ALA A CA 1
ATOM 700 C C . ALA A 1 88 ? 19.011 9.059 -39.625 1.00 97.19 88 ALA A C 1
ATOM 702 O O . ALA A 1 88 ? 18.315 9.284 -38.637 1.00 97.19 88 ALA A O 1
ATOM 703 N N . GLN A 1 89 ? 19.497 7.841 -39.886 1.00 97.56 89 GLN A N 1
ATOM 704 C CA . GLN A 1 89 ? 19.270 6.684 -39.014 1.00 97.56 89 GLN A CA 1
ATOM 705 C C . GLN A 1 89 ? 19.866 6.892 -37.617 1.00 97.56 89 GLN A C 1
ATOM 707 O O . GLN A 1 89 ? 19.197 6.628 -36.623 1.00 97.56 89 GLN A O 1
ATOM 712 N N . LEU A 1 90 ? 21.091 7.417 -37.524 1.00 97.56 90 LEU A N 1
ATOM 713 C CA . LEU A 1 90 ? 21.748 7.698 -36.248 1.00 97.56 90 LEU A CA 1
ATOM 714 C C . LEU A 1 90 ? 20.989 8.755 -35.435 1.00 97.56 90 LEU A C 1
ATOM 716 O O . LEU A 1 90 ? 20.875 8.624 -34.218 1.00 97.56 90 LEU A O 1
ATOM 720 N N . ALA A 1 91 ? 20.456 9.787 -36.094 1.00 97.12 91 ALA A N 1
ATOM 721 C CA . ALA A 1 91 ? 19.605 10.781 -35.448 1.00 97.12 91 ALA A CA 1
ATOM 722 C C . ALA A 1 91 ? 18.307 10.152 -34.912 1.00 97.12 91 ALA A C 1
ATOM 724 O O . ALA A 1 91 ? 17.937 10.430 -33.774 1.00 97.12 91 ALA A O 1
ATOM 725 N N . GLY A 1 92 ? 17.673 9.260 -35.683 1.00 98.06 92 GLY A N 1
ATOM 726 C CA . GLY A 1 92 ? 16.490 8.509 -35.246 1.00 98.06 92 GLY A CA 1
ATOM 727 C C . GLY A 1 92 ? 16.763 7.635 -34.020 1.00 98.06 92 GLY A C 1
ATOM 728 O O . GLY A 1 92 ? 16.081 7.764 -33.010 1.00 98.06 92 GLY A O 1
ATOM 729 N N . VAL A 1 93 ? 17.827 6.827 -34.056 1.00 98.06 93 VAL A N 1
ATOM 730 C CA . VAL A 1 93 ? 18.231 5.976 -32.920 1.00 98.06 93 VAL A CA 1
ATOM 731 C C . VAL A 1 93 ? 18.569 6.809 -31.682 1.00 98.06 93 VAL A C 1
ATOM 733 O O . VAL A 1 93 ? 18.256 6.416 -30.560 1.00 98.06 93 VAL A O 1
ATOM 736 N N . ARG A 1 94 ? 19.199 7.977 -31.854 1.00 98.31 94 ARG A N 1
ATOM 737 C CA . ARG A 1 94 ? 19.511 8.878 -30.736 1.00 98.31 94 ARG A CA 1
ATOM 738 C C . ARG A 1 94 ? 18.248 9.424 -30.070 1.00 98.31 94 ARG A C 1
ATOM 740 O O . ARG A 1 94 ? 18.223 9.543 -28.847 1.00 98.31 94 ARG A O 1
ATOM 747 N N . GLU A 1 95 ? 17.233 9.750 -30.859 1.00 97.75 95 GLU A N 1
ATOM 748 C CA . GLU A 1 95 ? 15.943 10.209 -30.348 1.00 97.75 95 GLU A CA 1
ATOM 749 C C . GLU A 1 95 ? 15.204 9.082 -29.615 1.00 97.75 95 GLU A C 1
ATOM 751 O O . GLU A 1 95 ? 14.765 9.273 -28.483 1.00 97.75 95 GLU A O 1
ATOM 756 N N . GLU A 1 96 ? 15.161 7.878 -30.191 1.00 97.75 96 GLU A N 1
ATOM 757 C CA . GLU A 1 96 ? 14.591 6.697 -29.529 1.00 97.75 96 GLU A CA 1
ATOM 758 C C . GLU A 1 96 ? 15.291 6.394 -28.196 1.00 97.75 96 GLU A C 1
ATOM 760 O O . GLU A 1 96 ? 14.628 6.132 -27.193 1.00 97.75 96 GLU A O 1
ATOM 765 N N . LEU A 1 97 ? 16.625 6.486 -28.149 1.00 97.56 97 LEU A N 1
ATOM 766 C CA . LEU A 1 97 ? 17.398 6.288 -26.921 1.00 97.56 97 LEU A CA 1
ATOM 767 C C . LEU A 1 97 ? 17.082 7.358 -25.864 1.00 97.56 97 LEU A C 1
ATOM 769 O O . LEU A 1 97 ? 16.962 7.037 -24.682 1.00 97.56 97 LEU A O 1
ATOM 773 N N . SER A 1 98 ? 16.923 8.616 -26.283 1.00 97.31 98 SER A N 1
ATOM 774 C CA . SER A 1 98 ? 16.511 9.717 -25.403 1.00 97.31 98 SER A CA 1
ATOM 775 C C . SER A 1 98 ? 15.133 9.443 -24.791 1.00 97.31 98 SER A C 1
ATOM 777 O O . SER A 1 98 ? 14.971 9.487 -23.570 1.00 97.31 98 SER A O 1
ATOM 779 N N . GLN A 1 99 ? 14.161 9.051 -25.621 1.00 97.38 99 GLN A N 1
ATOM 780 C CA . GLN A 1 99 ? 12.809 8.701 -25.177 1.00 97.38 99 GLN A CA 1
ATOM 781 C C . GLN A 1 99 ? 12.804 7.492 -24.236 1.00 97.38 99 GLN A C 1
ATOM 783 O O . GLN A 1 99 ? 12.120 7.508 -23.211 1.00 97.38 99 GLN A O 1
ATOM 788 N N . GLN A 1 100 ? 13.597 6.459 -24.538 1.00 97.56 100 GLN A N 1
ATOM 789 C CA . GLN A 1 100 ? 13.751 5.298 -23.663 1.00 97.56 100 GLN A CA 1
ATOM 790 C C . GLN A 1 100 ? 14.370 5.668 -22.312 1.00 97.56 100 GLN A C 1
ATOM 792 O O . GLN A 1 100 ? 13.909 5.162 -21.291 1.00 97.56 100 GLN A O 1
ATOM 797 N N . SER A 1 101 ? 15.354 6.573 -22.273 1.00 97.75 101 SER A N 1
ATOM 798 C CA . SER A 1 101 ? 15.936 7.051 -21.011 1.00 97.75 101 SER A CA 1
ATOM 799 C C . SER A 1 101 ? 14.877 7.718 -20.134 1.00 97.75 101 SER A C 1
ATOM 801 O O . SER A 1 101 ? 14.718 7.347 -18.972 1.00 97.75 101 SER A O 1
ATOM 803 N N . THR A 1 102 ? 14.082 8.632 -20.700 1.00 97.81 102 THR A N 1
ATOM 804 C CA . THR A 1 102 ? 12.985 9.286 -19.969 1.00 97.81 102 THR A CA 1
ATOM 805 C C . THR A 1 102 ? 11.931 8.280 -19.498 1.00 97.81 102 THR A C 1
ATOM 807 O O . THR A 1 102 ? 11.445 8.372 -18.370 1.00 97.81 102 THR A O 1
ATOM 810 N N . ALA A 1 103 ? 11.594 7.282 -20.320 1.00 97.69 103 ALA A N 1
ATOM 811 C CA . ALA A 1 103 ? 10.654 6.231 -19.936 1.00 97.69 103 ALA A CA 1
ATOM 812 C C . ALA A 1 103 ? 11.181 5.373 -18.770 1.00 97.69 103 ALA A C 1
ATOM 814 O O . ALA A 1 103 ? 10.430 5.060 -17.846 1.00 97.69 103 ALA A O 1
ATOM 815 N N . VAL A 1 104 ? 12.469 5.017 -18.777 1.00 98.19 104 VAL A N 1
ATOM 816 C CA . VAL A 1 104 ? 13.106 4.257 -17.689 1.00 98.19 104 VAL A CA 1
ATOM 817 C C . VAL A 1 104 ? 13.151 5.072 -16.396 1.00 98.19 104 VAL A C 1
ATOM 819 O O . VAL A 1 104 ? 12.872 4.525 -15.327 1.00 98.19 104 VAL A O 1
ATOM 822 N N . GLU A 1 105 ? 13.442 6.370 -16.468 1.00 97.62 105 GLU A N 1
ATOM 823 C CA . GLU A 1 105 ? 13.391 7.269 -15.309 1.00 97.62 105 GLU A CA 1
ATOM 824 C C . GLU A 1 105 ? 11.977 7.351 -14.721 1.00 97.62 105 GLU A C 1
ATOM 826 O O . GLU A 1 105 ? 11.803 7.168 -13.515 1.00 97.62 105 GLU A O 1
ATOM 831 N N . ALA A 1 106 ? 10.955 7.521 -15.565 1.00 97.94 106 ALA A N 1
ATOM 832 C CA . ALA A 1 106 ? 9.558 7.554 -15.134 1.00 97.94 106 ALA A CA 1
ATOM 833 C C . ALA A 1 106 ? 9.112 6.228 -14.492 1.00 97.94 106 ALA A C 1
ATOM 835 O O . ALA A 1 106 ? 8.473 6.227 -13.438 1.00 97.94 106 ALA A O 1
ATOM 836 N N . LEU A 1 107 ? 9.488 5.085 -15.078 1.00 97.88 107 LEU A N 1
ATOM 837 C CA . LEU A 1 107 ? 9.214 3.764 -14.500 1.00 97.88 107 LEU A CA 1
ATOM 838 C C . LEU A 1 107 ? 9.942 3.555 -13.168 1.00 97.88 107 LEU A C 1
ATOM 840 O O . LEU A 1 107 ? 9.393 2.940 -12.253 1.00 97.88 107 LEU A O 1
ATOM 844 N N . THR A 1 108 ? 11.160 4.079 -13.041 1.00 98.00 108 THR A N 1
ATOM 845 C CA . THR A 1 108 ? 11.934 4.022 -11.795 1.00 98.00 108 THR A CA 1
ATOM 846 C C . THR A 1 108 ? 11.246 4.826 -10.694 1.00 98.00 108 THR A C 1
ATOM 848 O O . THR A 1 108 ? 11.033 4.294 -9.607 1.00 98.00 108 THR A O 1
ATOM 851 N N . GLN A 1 109 ? 10.805 6.051 -10.994 1.00 98.00 109 GLN A N 1
ATOM 852 C CA . GLN A 1 109 ? 10.036 6.879 -10.061 1.00 98.00 109 GLN A CA 1
ATOM 853 C C . GLN A 1 109 ? 8.720 6.203 -9.654 1.00 98.00 109 GLN A C 1
ATOM 855 O O . GLN A 1 109 ? 8.430 6.088 -8.465 1.00 98.00 109 GLN A O 1
ATOM 860 N N . ALA A 1 110 ? 7.958 5.675 -10.619 1.00 97.81 110 ALA A N 1
ATOM 861 C CA . ALA A 1 110 ? 6.705 4.972 -10.346 1.00 97.81 110 ALA A CA 1
ATOM 862 C C . ALA A 1 110 ? 6.908 3.741 -9.445 1.00 97.81 110 ALA A C 1
ATOM 864 O O . ALA A 1 110 ? 6.119 3.500 -8.528 1.00 97.81 110 ALA A O 1
ATOM 865 N N . ARG A 1 111 ? 7.986 2.976 -9.666 1.00 97.94 111 ARG A N 1
ATOM 866 C CA . ARG A 1 111 ? 8.364 1.839 -8.814 1.00 97.94 111 ARG A CA 1
ATOM 867 C C . ARG A 1 111 ? 8.668 2.286 -7.385 1.00 97.94 111 ARG A C 1
ATOM 869 O O . ARG A 1 111 ? 8.253 1.610 -6.445 1.00 97.94 111 ARG A O 1
ATOM 876 N N . ASP A 1 112 ? 9.407 3.376 -7.217 1.00 98.12 112 ASP A N 1
ATOM 877 C CA . ASP A 1 112 ? 9.813 3.849 -5.894 1.00 98.12 112 ASP A CA 1
ATOM 878 C C . ASP A 1 112 ? 8.605 4.392 -5.112 1.00 98.12 112 ASP A C 1
ATOM 880 O O . ASP A 1 112 ? 8.391 3.982 -3.972 1.00 98.12 112 ASP A O 1
ATOM 884 N N . THR A 1 113 ? 7.708 5.143 -5.763 1.00 98.00 113 THR A N 1
ATOM 885 C CA . THR A 1 113 ? 6.414 5.536 -5.175 1.00 98.00 113 THR A CA 1
ATOM 886 C C . THR A 1 113 ? 5.560 4.326 -4.786 1.00 98.00 113 THR A C 1
ATOM 888 O O . THR A 1 113 ? 4.985 4.295 -3.698 1.00 98.00 113 THR A O 1
ATOM 891 N N . ALA A 1 114 ? 5.488 3.294 -5.634 1.00 97.06 114 ALA A N 1
ATOM 892 C CA . ALA A 1 114 ? 4.732 2.081 -5.318 1.00 97.06 114 ALA A CA 1
ATOM 893 C C . ALA A 1 114 ? 5.309 1.334 -4.099 1.00 97.06 114 ALA A C 1
ATOM 895 O O . ALA A 1 114 ? 4.552 0.788 -3.295 1.00 97.06 114 ALA A O 1
ATOM 896 N N . ARG A 1 115 ? 6.638 1.331 -3.925 1.00 98.06 115 ARG A N 1
ATOM 897 C CA . ARG A 1 115 ? 7.297 0.749 -2.744 1.00 98.06 115 ARG A CA 1
ATOM 898 C C . ARG A 1 115 ? 6.990 1.527 -1.470 1.00 98.06 115 ARG A C 1
ATOM 900 O O . ARG A 1 115 ? 6.689 0.906 -0.454 1.00 98.06 115 ARG A O 1
ATOM 907 N N . GLU A 1 116 ? 7.026 2.854 -1.522 1.00 97.38 116 GLU A N 1
ATOM 908 C CA . GLU A 1 116 ? 6.668 3.707 -0.382 1.00 97.38 116 GLU A CA 1
ATOM 909 C C . GLU A 1 116 ? 5.205 3.507 0.033 1.00 97.38 116 GLU A C 1
ATOM 911 O O . GLU A 1 116 ? 4.907 3.335 1.216 1.00 97.38 116 GLU A O 1
ATOM 916 N N . GLN A 1 117 ? 4.292 3.435 -0.941 1.00 97.06 117 GLN A N 1
ATOM 917 C CA . GLN A 1 117 ? 2.881 3.136 -0.687 1.00 97.06 117 GLN A CA 1
ATOM 918 C C . GLN A 1 117 ? 2.687 1.744 -0.080 1.00 97.06 117 GLN A C 1
ATOM 920 O O . GLN A 1 117 ? 1.915 1.592 0.866 1.00 97.06 117 GLN A O 1
ATOM 925 N N . ALA A 1 118 ? 3.393 0.726 -0.581 1.00 96.38 118 ALA A N 1
ATOM 926 C CA . ALA A 1 118 ? 3.328 -0.623 -0.025 1.00 96.38 118 ALA A CA 1
ATOM 927 C C . ALA A 1 118 ? 3.813 -0.663 1.434 1.00 96.38 118 ALA A C 1
ATOM 929 O O . ALA A 1 118 ? 3.137 -1.252 2.276 1.00 96.38 118 ALA A O 1
ATOM 930 N N . ALA A 1 119 ? 4.919 0.018 1.748 1.00 97.12 119 ALA A N 1
ATOM 931 C CA . ALA A 1 119 ? 5.438 0.117 3.112 1.00 97.12 119 ALA A CA 1
ATOM 932 C C . ALA A 1 119 ? 4.461 0.847 4.052 1.00 97.12 119 ALA A C 1
ATOM 934 O O . ALA A 1 119 ? 4.196 0.378 5.159 1.00 97.12 119 ALA A O 1
ATOM 935 N N . SER A 1 120 ? 3.866 1.956 3.597 1.00 97.38 120 SER A N 1
ATOM 936 C CA . SER A 1 120 ? 2.847 2.689 4.362 1.00 97.38 120 SER A CA 1
ATOM 937 C C . SER A 1 120 ? 1.595 1.841 4.613 1.00 97.38 120 SER A C 1
ATOM 939 O O . SER A 1 120 ? 1.093 1.794 5.737 1.00 97.38 120 SER A O 1
ATOM 941 N N . ASN A 1 121 ? 1.126 1.106 3.601 1.00 96.88 121 ASN A N 1
ATOM 942 C CA . ASN A 1 121 ? -0.012 0.197 3.732 1.00 96.88 121 ASN A CA 1
ATOM 943 C C . ASN A 1 121 ? 0.280 -0.957 4.699 1.00 96.88 121 ASN A C 1
ATOM 945 O O . ASN A 1 121 ? -0.587 -1.332 5.488 1.00 96.88 121 ASN A O 1
ATOM 949 N N . GLU A 1 122 ? 1.490 -1.518 4.665 1.00 96.69 122 GLU A N 1
ATOM 950 C CA . GLU A 1 122 ? 1.904 -2.563 5.599 1.00 96.69 122 GLU A CA 1
ATOM 951 C C . GLU A 1 122 ? 1.933 -2.043 7.040 1.00 96.69 122 GLU A C 1
ATOM 953 O O . GLU A 1 122 ? 1.371 -2.689 7.925 1.00 96.69 122 GLU A O 1
ATOM 958 N N . GLN A 1 123 ? 2.477 -0.844 7.260 1.00 96.44 123 GLN A N 1
ATOM 959 C CA . GLN A 1 123 ? 2.464 -0.182 8.564 1.00 96.44 123 GLN A CA 1
ATOM 960 C C . GLN A 1 123 ? 1.038 0.130 9.048 1.00 96.44 123 GLN A C 1
ATOM 962 O O . GLN A 1 123 ? 0.712 -0.082 10.215 1.00 96.44 123 GLN A O 1
ATOM 967 N N . GLY A 1 124 ? 0.154 0.593 8.162 1.00 97.56 124 GLY A N 1
ATOM 968 C CA . GLY A 1 124 ? -1.258 0.792 8.493 1.00 97.56 124 GLY A CA 1
ATOM 969 C C . GLY A 1 124 ? -1.951 -0.520 8.876 1.00 97.56 124 GLY A C 1
ATOM 970 O O . GLY A 1 124 ? -2.733 -0.565 9.828 1.00 97.56 124 GLY A O 1
ATOM 971 N N . ARG A 1 125 ? -1.625 -1.621 8.186 1.00 96.69 125 ARG A N 1
ATOM 972 C CA . ARG A 1 125 ? -2.166 -2.955 8.479 1.00 96.69 125 ARG A CA 1
ATOM 973 C C . ARG A 1 125 ? -1.691 -3.485 9.830 1.00 96.69 125 ARG A C 1
ATOM 975 O O . ARG A 1 125 ? -2.507 -4.051 10.558 1.00 96.69 125 ARG A O 1
ATOM 982 N N . THR A 1 126 ? -0.414 -3.313 10.178 1.00 96.88 126 THR A N 1
ATOM 983 C CA . THR A 1 126 ? 0.107 -3.742 11.486 1.00 96.88 126 THR A CA 1
ATOM 984 C C . THR A 1 126 ? -0.530 -2.947 12.622 1.00 96.88 126 THR A C 1
ATOM 986 O O . THR A 1 126 ? -1.026 -3.554 13.568 1.00 96.88 126 THR A O 1
ATOM 989 N N . GLN A 1 127 ? -0.654 -1.623 12.485 1.00 97.00 127 GLN A N 1
ATOM 990 C CA . GLN A 1 127 ? -1.352 -0.781 13.465 1.00 97.00 127 GLN A CA 1
ATOM 991 C C . GLN A 1 127 ? -2.821 -1.190 13.645 1.00 97.00 127 GLN A C 1
ATOM 993 O O . GLN A 1 127 ? -3.295 -1.330 14.772 1.00 97.00 127 GLN A O 1
ATOM 998 N N . ALA A 1 128 ? -3.548 -1.438 12.551 1.00 96.25 128 ALA A N 1
ATOM 999 C CA . ALA A 1 128 ? -4.930 -1.909 12.623 1.00 96.25 128 ALA A CA 1
ATOM 1000 C C . ALA A 1 128 ? -5.037 -3.286 13.306 1.00 96.25 128 ALA A C 1
ATOM 1002 O O . ALA A 1 128 ? -5.969 -3.536 14.072 1.00 96.25 128 ALA A O 1
ATOM 1003 N N . GLN A 1 129 ? -4.073 -4.181 13.065 1.00 97.00 129 GLN A N 1
ATOM 1004 C CA . GLN A 1 129 ? -4.025 -5.498 13.698 1.00 97.00 129 GLN A CA 1
ATOM 1005 C C . GLN A 1 129 ? -3.753 -5.404 15.207 1.00 97.00 129 GLN A C 1
ATOM 1007 O O . GLN A 1 129 ? -4.399 -6.110 15.983 1.00 97.00 129 GLN A O 1
ATOM 1012 N N . GLU A 1 130 ? -2.855 -4.515 15.632 1.00 97.06 130 GLU A N 1
ATOM 1013 C CA . GLU A 1 130 ? -2.589 -4.230 17.047 1.00 97.06 130 GLU A CA 1
ATOM 1014 C C . GLU A 1 130 ? -3.819 -3.639 17.743 1.00 97.06 130 GLU A C 1
ATOM 1016 O O . GLU A 1 130 ? -4.215 -4.117 18.808 1.00 97.06 130 GLU A O 1
ATOM 1021 N N . GLN A 1 131 ? -4.486 -2.666 17.115 1.00 97.12 131 GLN A N 1
ATOM 1022 C CA . GLN A 1 131 ? -5.732 -2.090 17.632 1.00 97.12 131 GLN A CA 1
ATOM 1023 C C . GLN A 1 131 ? -6.829 -3.148 17.779 1.00 97.12 131 GLN A C 1
ATOM 1025 O O . GLN A 1 131 ? -7.535 -3.182 18.787 1.00 97.12 131 GLN A O 1
ATOM 1030 N N . LEU A 1 132 ? -6.953 -4.054 16.809 1.00 97.38 132 LEU A N 1
ATOM 1031 C CA . LEU A 1 132 ? -7.935 -5.132 16.851 1.00 97.38 132 LEU A CA 1
ATOM 1032 C C . LEU A 1 132 ? -7.602 -6.175 17.930 1.00 97.38 132 LEU A C 1
ATOM 1034 O O . LEU A 1 132 ? -8.510 -6.681 18.593 1.00 97.38 132 LEU A O 1
ATOM 1038 N N . ALA A 1 133 ? -6.320 -6.473 18.154 1.00 97.38 133 ALA A N 1
ATOM 1039 C CA . ALA A 1 133 ? -5.879 -7.322 19.259 1.00 97.38 133 ALA A CA 1
ATOM 1040 C C . ALA A 1 133 ? -6.181 -6.680 20.625 1.00 97.38 133 ALA A C 1
ATOM 1042 O O . ALA A 1 133 ? -6.742 -7.343 21.499 1.00 97.38 133 ALA A O 1
ATOM 1043 N N . ALA A 1 134 ? -5.899 -5.383 20.785 1.00 97.56 134 ALA A N 1
ATOM 1044 C CA . ALA A 1 134 ? -6.215 -4.629 21.998 1.00 97.56 134 ALA A CA 1
ATOM 1045 C C . ALA A 1 134 ? -7.730 -4.567 22.262 1.00 97.56 134 ALA A C 1
ATOM 1047 O O . ALA A 1 134 ? -8.176 -4.831 23.379 1.00 97.56 134 ALA A O 1
ATOM 1048 N N . ALA A 1 135 ? -8.539 -4.308 21.229 1.00 96.50 135 ALA A N 1
ATOM 1049 C CA . ALA A 1 135 ? -9.997 -4.297 21.335 1.00 96.50 135 ALA A CA 1
ATOM 1050 C C . ALA A 1 135 ? -10.559 -5.669 21.743 1.00 96.50 135 ALA A C 1
ATOM 1052 O O . ALA A 1 135 ? -11.467 -5.744 22.571 1.00 96.50 135 ALA A O 1
ATOM 1053 N N . ARG A 1 136 ? -9.999 -6.768 21.215 1.00 97.81 136 ARG A N 1
ATOM 1054 C CA . ARG A 1 136 ? -10.372 -8.133 21.622 1.00 97.81 136 ARG A CA 1
ATOM 1055 C C . ARG A 1 136 ? -10.014 -8.423 23.077 1.00 97.81 136 ARG A C 1
ATOM 1057 O O . ARG A 1 136 ? -10.832 -9.006 23.783 1.00 97.81 136 ARG A O 1
ATOM 1064 N N . ALA A 1 137 ? -8.832 -8.003 23.529 1.00 97.69 137 ALA A N 1
ATOM 1065 C CA . ALA A 1 137 ? -8.432 -8.151 24.925 1.00 97.69 137 ALA A CA 1
ATOM 1066 C C . ALA A 1 137 ? -9.379 -7.379 25.858 1.00 97.69 137 ALA A C 1
ATOM 1068 O O . ALA A 1 137 ? -9.881 -7.945 26.826 1.00 97.69 137 ALA A O 1
ATOM 1069 N N . HIS A 1 138 ? -9.711 -6.132 25.512 1.00 97.38 138 HIS A N 1
ATOM 1070 C CA . HIS A 1 138 ? -10.661 -5.316 26.269 1.00 97.38 138 HIS A CA 1
ATOM 1071 C C . HIS A 1 138 ? -12.085 -5.905 26.274 1.00 97.38 138 HIS A C 1
ATOM 1073 O O . HIS A 1 138 ? -12.791 -5.869 27.280 1.00 97.38 138 HIS A O 1
ATOM 1079 N N . ALA A 1 139 ? -12.532 -6.491 25.161 1.00 97.00 139 ALA A N 1
ATOM 1080 C CA . ALA A 1 139 ? -13.818 -7.184 25.111 1.00 97.00 139 ALA A CA 1
ATOM 1081 C C . ALA A 1 139 ? -13.840 -8.425 26.023 1.00 97.00 139 ALA A C 1
ATOM 1083 O O . ALA A 1 139 ? -14.845 -8.681 26.688 1.00 97.00 139 ALA A O 1
ATOM 1084 N N . ALA A 1 140 ? -12.733 -9.172 26.093 1.00 97.31 140 ALA A N 1
ATOM 1085 C CA . ALA A 1 140 ? -12.608 -10.316 26.992 1.00 97.31 140 ALA A CA 1
ATOM 1086 C C . ALA A 1 140 ? -12.659 -9.890 28.469 1.00 97.31 140 ALA A C 1
ATOM 1088 O O . ALA A 1 140 ? -13.398 -10.500 29.244 1.00 97.31 140 ALA A O 1
ATOM 1089 N N . THR A 1 141 ? -11.963 -8.811 28.849 1.00 97.75 141 THR A N 1
ATOM 1090 C CA . THR A 1 141 ? -12.007 -8.286 30.225 1.00 97.75 141 THR A CA 1
ATOM 1091 C C . THR A 1 141 ? -13.405 -7.804 30.601 1.00 97.75 141 THR A C 1
ATOM 1093 O O . THR A 1 141 ? -13.911 -8.180 31.655 1.00 97.75 141 THR A O 1
ATOM 1096 N N . LEU A 1 142 ? -14.082 -7.060 29.717 1.00 97.38 142 LEU A N 1
ATOM 1097 C CA . LEU A 1 142 ? -15.469 -6.636 29.944 1.00 97.38 142 LEU A CA 1
ATOM 1098 C C . LEU A 1 142 ? -16.425 -7.827 30.089 1.00 97.38 142 LEU A C 1
ATOM 1100 O O . LEU A 1 142 ? -17.336 -7.794 30.916 1.00 97.38 142 LEU A O 1
ATOM 1104 N N . SER A 1 143 ? -16.229 -8.893 29.308 1.00 96.94 143 SER A N 1
ATOM 1105 C CA . SER A 1 143 ? -17.031 -10.112 29.442 1.00 96.94 143 SER A CA 1
ATOM 1106 C C . SER A 1 143 ? -16.810 -10.797 30.792 1.00 96.94 143 SER A C 1
ATOM 1108 O O . SER A 1 143 ? -17.765 -11.306 31.381 1.00 96.94 143 SER A O 1
ATOM 1110 N N . GLU A 1 144 ? -15.576 -10.826 31.294 1.00 97.50 144 GLU A N 1
ATOM 1111 C CA . GLU A 1 144 ? -15.267 -11.394 32.607 1.00 97.50 144 GLU A CA 1
ATOM 1112 C C . GLU A 1 144 ? -15.873 -10.552 33.740 1.00 97.50 144 GLU A C 1
ATOM 1114 O O . GLU A 1 144 ? -16.491 -11.097 34.659 1.00 97.50 144 GLU A O 1
ATOM 1119 N N . GLU A 1 145 ? -15.761 -9.225 33.657 1.00 97.69 145 GLU A N 1
ATOM 1120 C CA . GLU A 1 145 ? -16.389 -8.299 34.604 1.00 97.69 145 GLU A CA 1
ATOM 1121 C C . GLU A 1 145 ? -17.909 -8.438 34.613 1.00 97.69 145 GLU A C 1
ATOM 1123 O O . GLU A 1 145 ? -18.508 -8.529 35.687 1.00 97.69 145 GLU A O 1
ATOM 1128 N N . LYS A 1 146 ? -18.535 -8.538 33.435 1.00 97.56 146 LYS A N 1
ATOM 1129 C CA . LYS A 1 146 ? -19.971 -8.793 33.311 1.00 97.56 146 LYS A CA 1
ATOM 1130 C C . LYS A 1 146 ? -20.367 -10.077 34.042 1.00 97.56 146 LYS A C 1
ATOM 1132 O O . LYS A 1 146 ? -21.287 -10.047 34.854 1.00 97.56 146 LYS A O 1
ATOM 1137 N N . ASN A 1 147 ? -19.652 -11.180 33.818 1.00 97.50 147 ASN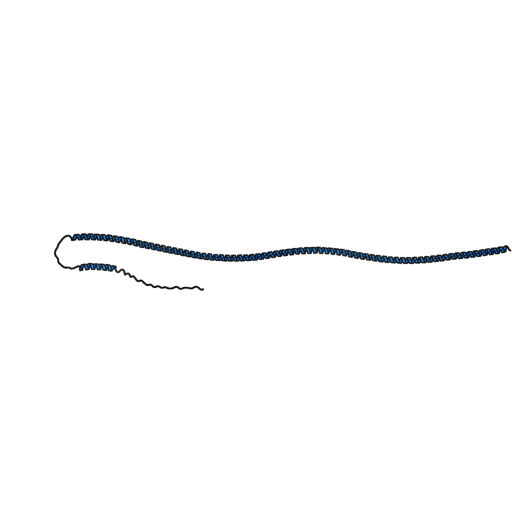 A N 1
ATOM 1138 C CA . ASN A 1 147 ? -19.943 -12.455 34.481 1.00 97.50 147 ASN A CA 1
ATOM 1139 C C . ASN A 1 147 ? -19.787 -12.358 36.010 1.00 97.50 147 ASN A C 1
ATOM 1141 O O . ASN A 1 147 ? -20.614 -12.889 36.755 1.00 97.50 147 ASN A O 1
ATOM 1145 N N . LYS A 1 148 ? -18.761 -11.644 36.497 1.00 97.56 148 LYS A N 1
ATOM 1146 C CA . LYS A 1 148 ? -18.569 -11.383 37.935 1.00 97.56 148 LYS A CA 1
ATOM 1147 C C . LYS A 1 148 ? -19.709 -10.549 38.521 1.00 97.56 148 LYS A C 1
ATOM 1149 O O . LYS A 1 148 ? -20.184 -10.853 39.614 1.00 97.56 148 LYS A O 1
ATOM 1154 N N . LEU A 1 149 ? -20.155 -9.512 37.813 1.00 96.69 149 LEU A N 1
ATOM 1155 C CA . LEU A 1 149 ? -21.277 -8.674 38.239 1.00 96.69 149 LEU A CA 1
ATOM 1156 C C . LEU A 1 149 ? -22.595 -9.451 38.251 1.00 96.69 149 LEU A C 1
ATOM 1158 O O . LEU A 1 149 ? -23.348 -9.336 39.214 1.00 96.69 149 LEU A O 1
ATOM 1162 N N . GLU A 1 150 ? -22.852 -10.289 37.247 1.00 97.31 150 GLU A N 1
ATOM 1163 C CA . GLU A 1 150 ? -24.025 -11.169 37.226 1.00 97.31 150 GLU A CA 1
ATOM 1164 C C . GLU A 1 150 ? -24.017 -12.166 38.394 1.00 97.31 150 GLU A C 1
ATOM 1166 O O . GLU A 1 150 ? -25.054 -12.383 39.026 1.00 97.31 150 GLU A O 1
ATOM 1171 N N . ALA A 1 151 ? -22.858 -12.741 38.732 1.00 97.00 151 ALA A N 1
ATOM 1172 C CA . ALA A 1 151 ? -22.720 -13.617 39.896 1.00 97.00 151 ALA A CA 1
ATOM 1173 C C . ALA A 1 151 ? -23.008 -12.871 41.211 1.00 97.00 151 ALA A C 1
ATOM 1175 O O . ALA A 1 151 ? -23.813 -13.338 42.017 1.00 97.00 151 ALA A O 1
ATOM 1176 N N . ARG A 1 152 ? -22.430 -11.674 41.392 1.00 97.31 152 ARG A N 1
ATOM 1177 C CA . ARG A 1 152 ? -22.691 -10.814 42.561 1.00 97.31 152 ARG A CA 1
ATOM 1178 C C . ARG A 1 152 ? -24.156 -10.399 42.664 1.00 97.31 152 ARG A C 1
ATOM 1180 O O . ARG A 1 152 ? -24.700 -10.364 43.761 1.00 97.31 152 ARG A O 1
ATOM 1187 N N . ALA A 1 153 ? -24.809 -10.104 41.540 1.00 96.19 153 ALA A N 1
ATOM 1188 C CA . ALA A 1 153 ? -26.227 -9.758 41.520 1.00 96.19 153 ALA A CA 1
ATOM 1189 C C . ALA A 1 153 ? -27.101 -10.931 41.993 1.00 96.19 153 ALA A C 1
ATOM 1191 O O . ALA A 1 153 ? -27.999 -10.732 42.811 1.00 96.19 153 ALA A O 1
ATOM 1192 N N . LYS A 1 154 ? -26.804 -12.160 41.545 1.00 97.06 154 LYS A N 1
ATOM 1193 C CA . LYS A 1 154 ? -27.494 -13.376 42.013 1.00 97.06 154 LYS A CA 1
ATOM 1194 C C . LYS A 1 154 ? -27.272 -13.626 43.506 1.00 97.06 154 LYS A C 1
ATOM 1196 O O . LYS A 1 154 ? -28.219 -13.957 44.216 1.00 97.06 154 LYS A O 1
ATOM 1201 N N . GLU A 1 155 ? -26.046 -13.444 43.990 1.00 97.00 155 GLU A N 1
ATOM 1202 C CA . GLU A 1 155 ? -25.714 -13.589 45.411 1.00 97.00 155 GLU A CA 1
ATOM 1203 C C . GLU A 1 155 ? -26.451 -12.553 46.272 1.00 97.00 155 GLU A C 1
ATOM 1205 O O . GLU A 1 155 ? -27.124 -12.917 47.237 1.00 97.00 155 GLU A O 1
ATOM 1210 N N . ALA A 1 156 ? -26.427 -11.279 45.869 1.00 94.94 156 ALA A N 1
ATOM 1211 C CA . ALA A 1 156 ? -27.159 -10.210 46.542 1.00 94.94 156 ALA A CA 1
ATOM 1212 C C . ALA A 1 156 ? -28.676 -10.466 46.556 1.00 94.94 156 ALA A C 1
ATOM 1214 O O . ALA A 1 156 ? -29.338 -10.221 47.564 1.00 94.94 156 ALA A O 1
ATOM 1215 N N . GLN A 1 157 ? -29.235 -11.003 45.467 1.00 96.25 157 GLN A N 1
ATOM 1216 C CA . GLN A 1 157 ? -30.648 -11.374 45.399 1.00 96.25 157 GLN A CA 1
ATOM 1217 C C . GLN A 1 157 ? -30.993 -12.515 46.369 1.00 96.25 157 GLN A C 1
ATOM 1219 O O . GLN A 1 157 ? -32.027 -12.461 47.037 1.00 96.25 157 GLN A O 1
ATOM 1224 N N . SER A 1 158 ? -30.122 -13.522 46.480 1.00 95.94 158 SER A N 1
ATOM 1225 C CA . SER A 1 158 ? -30.260 -14.605 47.460 1.00 95.94 158 SER A CA 1
ATOM 1226 C C . SER A 1 158 ? -30.195 -14.079 48.898 1.00 95.94 158 SER A C 1
ATOM 1228 O O . SER A 1 158 ? -31.036 -14.442 49.721 1.00 95.94 158 SER A O 1
ATOM 1230 N N . GLU A 1 159 ? -29.249 -13.192 49.215 1.00 95.75 159 GLU A N 1
ATOM 1231 C CA . GLU A 1 159 ? -29.159 -12.599 50.556 1.00 95.75 159 GLU A CA 1
ATOM 1232 C C . GLU A 1 159 ? -30.355 -11.708 50.894 1.00 95.75 159 GLU A C 1
ATOM 1234 O O . GLU A 1 159 ? -30.891 -11.791 51.999 1.00 95.75 159 GLU A O 1
ATOM 1239 N N . LEU A 1 160 ? -30.866 -10.934 49.933 1.00 95.56 160 LEU A N 1
ATOM 1240 C CA . LEU A 1 160 ? -32.101 -10.174 50.125 1.00 95.56 160 LEU A CA 1
ATOM 1241 C C . LEU A 1 160 ? -33.288 -11.102 50.440 1.00 95.56 160 LEU A C 1
ATOM 1243 O O . LEU A 1 160 ? -34.106 -10.792 51.308 1.00 95.56 160 LEU A O 1
ATOM 1247 N N . ALA A 1 161 ? -33.391 -12.250 49.761 1.00 95.88 161 ALA A N 1
ATOM 1248 C CA . ALA A 1 161 ? -34.433 -13.238 50.033 1.00 95.88 161 ALA A CA 1
ATOM 1249 C C . ALA A 1 161 ? -34.297 -13.841 51.442 1.00 95.88 161 ALA A C 1
ATOM 1251 O O . ALA A 1 161 ? -35.297 -13.948 52.156 1.00 95.88 161 ALA A O 1
ATOM 1252 N N . LYS A 1 162 ? -33.071 -14.163 51.880 1.00 96.31 162 LYS A N 1
ATOM 1253 C CA . LYS A 1 162 ? -32.806 -14.623 53.254 1.00 96.31 162 LYS A CA 1
ATOM 1254 C C . LYS A 1 162 ? -33.168 -13.562 54.288 1.00 96.31 162 LYS A C 1
ATOM 1256 O O . LYS A 1 162 ? -33.851 -13.885 55.256 1.00 96.31 162 LYS A O 1
ATOM 1261 N N . GLN A 1 163 ? -32.768 -12.307 54.083 1.00 94.81 163 GLN A N 1
ATOM 1262 C CA . GLN A 1 163 ? -33.108 -11.212 54.994 1.00 94.81 163 GLN A CA 1
ATOM 1263 C C . GLN A 1 163 ? -34.620 -10.998 55.087 1.00 94.81 163 GLN A C 1
ATOM 1265 O O . GLN A 1 163 ? -35.134 -10.855 56.192 1.00 94.81 163 GLN A O 1
ATOM 1270 N N . LYS A 1 164 ? -35.348 -11.055 53.963 1.00 95.56 164 LYS A N 1
ATOM 1271 C CA . LYS A 1 164 ? -36.819 -10.992 53.960 1.00 95.56 164 LYS A CA 1
ATOM 1272 C C . LYS A 1 164 ? -37.459 -12.158 54.716 1.00 95.56 164 LYS A C 1
ATOM 1274 O O . LYS A 1 164 ? -38.416 -11.958 55.457 1.00 95.56 164 LYS A O 1
ATOM 1279 N N . ALA A 1 165 ? -36.935 -13.373 54.559 1.00 94.31 165 ALA A N 1
ATOM 1280 C CA . ALA A 1 165 ? -37.420 -14.529 55.309 1.00 94.31 165 ALA A CA 1
ATOM 1281 C C . ALA A 1 165 ? -37.146 -14.383 56.816 1.00 94.31 165 ALA A C 1
ATOM 1283 O O . ALA A 1 165 ? -38.022 -14.660 57.633 1.00 94.31 165 ALA A O 1
ATOM 1284 N N . GLN A 1 166 ? -35.961 -13.893 57.193 1.00 94.62 166 GLN A N 1
ATOM 1285 C CA . GLN A 1 166 ? -35.610 -13.612 58.587 1.00 94.62 166 GLN A CA 1
ATOM 1286 C C . GLN A 1 166 ? -36.469 -12.497 59.188 1.00 94.62 166 GLN A C 1
ATOM 1288 O O . GLN A 1 166 ? -36.902 -12.623 60.332 1.00 94.62 166 GLN A O 1
ATOM 1293 N N . SER A 1 167 ? -36.740 -11.420 58.443 1.00 92.50 167 SER A N 1
ATOM 1294 C CA . SER A 1 167 ? -37.609 -10.342 58.920 1.00 92.50 167 SER A CA 1
ATOM 1295 C C . SER A 1 167 ? -39.041 -10.833 59.113 1.00 92.50 167 SER A C 1
ATOM 1297 O O . SER A 1 167 ? -39.617 -10.564 60.159 1.00 92.50 167 SER A O 1
ATOM 1299 N N . ALA A 1 168 ? -39.579 -11.625 58.178 1.00 93.19 168 ALA A N 1
ATOM 1300 C CA . ALA A 1 168 ? -40.905 -12.228 58.315 1.00 93.19 168 ALA A CA 1
ATOM 1301 C C . ALA A 1 168 ? -40.982 -13.207 59.504 1.00 93.19 168 ALA A C 1
ATOM 1303 O O . ALA A 1 168 ? -41.975 -13.235 60.229 1.00 93.19 168 ALA A O 1
ATOM 1304 N N . ALA A 1 169 ? -39.924 -13.989 59.745 1.00 93.44 169 ALA A N 1
ATOM 1305 C CA . ALA A 1 169 ? -39.845 -14.871 60.907 1.00 93.44 169 ALA A CA 1
ATOM 1306 C C . ALA A 1 169 ? -39.830 -14.081 62.227 1.00 93.44 169 ALA A C 1
ATOM 1308 O O . ALA A 1 169 ? -40.582 -14.417 63.140 1.00 93.44 169 ALA A O 1
ATOM 1309 N N . ARG A 1 170 ? -39.037 -13.002 62.309 1.00 93.19 170 ARG A N 1
ATOM 1310 C CA . ARG A 1 170 ? -39.014 -12.099 63.473 1.00 93.19 170 ARG A CA 1
ATOM 1311 C C . ARG A 1 170 ? -40.347 -11.396 63.688 1.00 93.19 170 ARG A C 1
ATOM 1313 O O . ARG A 1 170 ? -40.773 -11.261 64.825 1.00 93.19 170 ARG A O 1
ATOM 1320 N N . GLU A 1 171 ? -41.008 -10.960 62.621 1.00 93.62 171 GLU A N 1
ATOM 1321 C CA . GLU A 1 171 ? -42.335 -10.346 62.700 1.00 93.62 171 GLU A CA 1
ATOM 1322 C C . GLU A 1 171 ? -43.362 -11.332 63.268 1.00 93.62 171 GLU A C 1
ATOM 1324 O O . GLU A 1 171 ? -44.102 -10.988 64.187 1.00 93.62 171 GLU A O 1
ATOM 1329 N N . LYS A 1 172 ? -43.341 -12.592 62.812 1.00 93.50 172 LYS A N 1
ATOM 1330 C CA . LYS A 1 172 ? -44.187 -13.657 63.366 1.00 93.50 172 LYS A CA 1
ATOM 1331 C C . LYS A 1 172 ? -43.871 -13.947 64.837 1.00 93.50 172 LYS A C 1
ATOM 1333 O O . LYS A 1 172 ? -44.791 -14.138 65.629 1.00 93.50 172 LYS A O 1
ATOM 1338 N N . GLU A 1 173 ? -42.593 -13.977 65.209 1.00 93.69 173 GLU A N 1
ATOM 1339 C CA . GLU A 1 173 ? -42.163 -14.172 66.597 1.00 93.69 173 GLU A CA 1
ATOM 1340 C C . GLU A 1 173 ? -42.624 -13.019 67.499 1.00 93.69 173 GLU A C 1
ATOM 1342 O O . GLU A 1 173 ? -43.230 -13.266 68.540 1.00 93.69 173 GLU A O 1
ATOM 1347 N N . LEU A 1 174 ? -42.418 -11.769 67.076 1.00 92.25 174 LEU A N 1
ATOM 1348 C CA . LEU A 1 174 ? -42.882 -10.577 67.790 1.00 92.25 174 LEU A CA 1
ATOM 1349 C C . LEU A 1 174 ? -44.406 -10.546 67.904 1.00 92.25 174 LEU A C 1
ATOM 1351 O O . LEU A 1 174 ? -44.922 -10.261 68.980 1.00 92.25 174 LEU A O 1
ATOM 1355 N N . SER A 1 175 ? -45.134 -10.895 66.840 1.00 91.50 175 SER A N 1
ATOM 1356 C CA . SER A 1 175 ? -46.594 -11.015 66.888 1.00 91.50 175 SER A CA 1
ATOM 1357 C C . SER A 1 175 ? -47.035 -12.064 67.913 1.00 91.50 175 SER A C 1
ATOM 1359 O O . SER A 1 175 ? -47.933 -11.801 68.709 1.00 91.50 175 SER A O 1
ATOM 1361 N N . GLY A 1 176 ? -46.371 -13.224 67.961 1.00 92.12 176 GLY A N 1
ATOM 1362 C CA . GLY A 1 176 ? -46.634 -14.247 68.976 1.00 92.12 176 GLY A CA 1
ATOM 1363 C C . GLY A 1 176 ? -46.307 -13.781 70.400 1.00 92.12 176 GLY A C 1
ATOM 1364 O O . GLY A 1 176 ? -47.060 -14.072 71.330 1.00 92.12 176 GLY A O 1
ATOM 1365 N N . GLN A 1 177 ? -45.225 -13.016 70.585 1.00 90.19 177 GLN A N 1
ATOM 1366 C CA . GLN A 1 177 ? -44.882 -12.406 71.874 1.00 90.19 177 GLN A CA 1
ATOM 1367 C C . GLN A 1 177 ? -45.917 -11.365 72.307 1.00 90.19 177 GLN A C 1
ATOM 1369 O O . GLN A 1 177 ? -46.287 -11.346 73.479 1.00 90.19 177 GLN A O 1
ATOM 1374 N N . VAL A 1 178 ? -46.424 -10.538 71.386 1.00 92.19 178 VAL A N 1
ATOM 1375 C CA . VAL A 1 178 ? -47.497 -9.573 71.672 1.00 92.19 178 VAL A CA 1
ATOM 1376 C C . VAL A 1 178 ? -48.770 -10.304 72.097 1.00 92.19 178 VAL A C 1
ATOM 1378 O O . VAL A 1 178 ? -49.335 -9.967 73.133 1.00 92.19 178 VAL A O 1
ATOM 1381 N N . GLU A 1 179 ? -49.186 -11.356 71.388 1.00 90.31 179 GLU A N 1
ATOM 1382 C CA . GLU A 1 179 ? -50.348 -12.167 71.783 1.00 90.31 179 GLU A CA 1
ATOM 1383 C C . GLU A 1 179 ? -50.160 -12.856 73.142 1.00 90.31 179 GLU A C 1
ATOM 1385 O O . GLU A 1 179 ? -51.102 -12.956 73.933 1.00 90.31 179 GLU A O 1
ATOM 1390 N N . ALA A 1 180 ? -48.958 -13.362 73.429 1.00 88.12 180 ALA A N 1
ATOM 1391 C CA . ALA A 1 180 ? -48.634 -13.968 74.717 1.00 88.12 180 ALA A CA 1
ATOM 1392 C C . ALA A 1 180 ? -48.647 -12.927 75.846 1.00 88.12 180 ALA A C 1
ATOM 1394 O O . ALA A 1 180 ? -49.233 -13.178 76.899 1.00 88.12 180 ALA A O 1
ATOM 1395 N N . ALA A 1 181 ? -48.070 -11.745 75.617 1.00 88.19 181 ALA A N 1
ATOM 1396 C CA . ALA A 1 181 ? -48.099 -10.629 76.556 1.00 88.19 181 ALA A CA 1
ATOM 1397 C C . ALA A 1 181 ? -49.533 -10.145 76.803 1.00 88.19 181 ALA A C 1
ATOM 1399 O O . ALA A 1 181 ? -49.907 -9.892 77.945 1.00 88.19 181 ALA A O 1
ATOM 1400 N N . GLN A 1 182 ? -50.364 -10.084 75.762 1.00 90.00 182 GLN A N 1
ATOM 1401 C CA . GLN A 1 182 ? -51.764 -9.686 75.870 1.00 90.00 182 GLN A CA 1
ATOM 1402 C C . GLN A 1 182 ? -52.591 -10.727 76.636 1.00 90.00 182 GLN A C 1
ATOM 1404 O O . GLN A 1 182 ? -53.360 -10.361 77.522 1.00 90.00 182 GLN A O 1
ATOM 1409 N N . ARG A 1 183 ? -52.372 -12.028 76.392 1.00 88.56 183 ARG A N 1
ATOM 1410 C CA . ARG A 1 183 ? -52.951 -13.108 77.214 1.00 88.56 183 ARG A CA 1
ATOM 1411 C C . ARG A 1 183 ? -52.491 -13.035 78.669 1.00 88.56 183 ARG A C 1
ATOM 1413 O O . ARG A 1 183 ? -53.318 -13.164 79.568 1.00 88.56 183 ARG A O 1
ATOM 1420 N N . GLY A 1 184 ? -51.203 -12.788 78.904 1.00 88.69 184 GLY A N 1
ATOM 1421 C CA . GLY A 1 184 ? -50.644 -12.581 80.240 1.00 88.69 184 GLY A CA 1
ATOM 1422 C C . GLY A 1 184 ? -51.267 -11.379 80.953 1.00 88.69 184 GLY A C 1
ATOM 1423 O O . GLY A 1 184 ? -51.622 -11.486 82.122 1.00 88.69 184 GLY A O 1
ATOM 1424 N N . ALA A 1 185 ? -51.481 -10.268 80.245 1.00 87.56 185 ALA A N 1
ATOM 1425 C CA . ALA A 1 185 ? -52.149 -9.084 80.776 1.00 87.56 185 ALA A CA 1
ATOM 1426 C C . ALA A 1 185 ? -53.615 -9.364 81.143 1.00 87.56 185 ALA A C 1
ATOM 1428 O O . ALA A 1 185 ? -54.051 -8.976 82.223 1.00 87.56 185 ALA A O 1
ATOM 1429 N N . VAL A 1 186 ? -54.360 -10.089 80.299 1.00 89.00 186 VAL A N 1
ATOM 1430 C CA . VAL A 1 186 ? -55.740 -10.510 80.607 1.00 89.00 186 VAL A CA 1
ATOM 1431 C C . VAL A 1 186 ? -55.772 -11.439 81.822 1.00 89.00 186 VAL A C 1
ATOM 1433 O O . VAL A 1 186 ? -56.591 -11.240 82.716 1.00 89.00 186 VAL A O 1
ATOM 1436 N N . ALA A 1 187 ? -54.867 -12.418 81.901 1.00 86.19 187 ALA A N 1
ATOM 1437 C CA . ALA A 1 187 ? -54.766 -13.315 83.051 1.00 86.19 187 ALA A CA 1
ATOM 1438 C C . ALA A 1 187 ? -54.407 -12.557 84.342 1.00 86.19 187 ALA A C 1
ATOM 1440 O O . ALA A 1 187 ? -55.017 -12.790 85.384 1.00 86.19 187 ALA A O 1
ATOM 1441 N N . ALA A 1 188 ? -53.476 -11.601 84.271 1.00 83.88 188 ALA A N 1
ATOM 1442 C CA . ALA A 1 188 ? -53.127 -10.732 85.391 1.00 83.88 188 ALA A CA 1
ATOM 1443 C C . ALA A 1 188 ? -54.307 -9.839 85.810 1.00 83.88 188 ALA A C 1
ATOM 1445 O O . ALA A 1 188 ? -54.547 -9.654 87.000 1.00 83.88 188 ALA A O 1
ATOM 1446 N N . GLN A 1 189 ? -55.089 -9.328 84.854 1.00 87.88 189 GLN A N 1
ATOM 1447 C CA . GLN A 1 189 ? -56.295 -8.548 85.129 1.00 87.88 189 GLN A CA 1
ATOM 1448 C C . GLN A 1 189 ? -57.393 -9.403 85.776 1.00 87.88 189 GLN A C 1
ATOM 1450 O O . GLN A 1 189 ? -58.044 -8.947 86.714 1.00 87.88 189 GLN A O 1
ATOM 1455 N N . GLN A 1 190 ? -57.569 -10.652 85.334 1.00 86.19 190 GLN A N 1
ATOM 1456 C CA . GLN A 1 190 ? -58.467 -11.615 85.976 1.00 86.19 190 GLN A CA 1
ATOM 1457 C C . GLN A 1 190 ? -58.008 -11.944 87.397 1.00 86.19 190 GLN A C 1
ATOM 1459 O O . GLN A 1 190 ? -58.823 -11.907 88.311 1.00 86.19 190 GLN A O 1
ATOM 1464 N N . GLN A 1 191 ? -56.712 -12.189 87.615 1.00 84.81 191 GLN A N 1
ATOM 1465 C CA . GLN A 1 191 ? -56.158 -12.382 88.958 1.00 84.81 191 GLN A CA 1
ATOM 1466 C C . GLN A 1 191 ? -56.351 -11.149 89.842 1.00 84.81 191 GLN A C 1
ATOM 1468 O O . GLN A 1 191 ? -56.725 -11.294 91.001 1.00 84.81 191 GLN A O 1
ATOM 1473 N N . ALA A 1 192 ? -56.148 -9.941 89.314 1.00 82.06 192 ALA A N 1
ATOM 1474 C CA . ALA A 1 192 ? -56.400 -8.706 90.049 1.00 82.06 192 ALA A CA 1
ATOM 1475 C C . ALA A 1 192 ? -57.888 -8.547 90.405 1.00 82.06 192 ALA A C 1
ATOM 1477 O O . ALA A 1 192 ? -58.206 -8.157 91.526 1.00 82.06 192 ALA A O 1
ATOM 1478 N N . ALA A 1 193 ? -58.805 -8.896 89.496 1.00 81.81 193 ALA A N 1
ATOM 1479 C CA . ALA A 1 193 ? -60.244 -8.897 89.762 1.00 81.81 193 ALA A CA 1
ATOM 1480 C C . ALA A 1 193 ? -60.641 -9.962 90.799 1.00 81.81 193 ALA A C 1
ATOM 1482 O O . ALA A 1 193 ? -61.443 -9.681 91.688 1.00 81.81 193 ALA A O 1
ATOM 1483 N N . GLN A 1 194 ? -60.042 -11.153 90.729 1.00 84.75 194 GLN A N 1
ATOM 1484 C CA . GLN A 1 194 ? -60.218 -12.223 91.710 1.00 84.75 194 GLN A CA 1
ATOM 1485 C C . GLN A 1 194 ? -59.729 -11.772 93.092 1.00 84.75 194 GLN A C 1
ATOM 1487 O O . GLN A 1 194 ? -60.465 -11.867 94.067 1.00 84.75 194 GLN A O 1
ATOM 1492 N N . ALA A 1 195 ? -58.529 -11.188 93.164 1.00 80.38 195 ALA A N 1
ATOM 1493 C CA . ALA A 1 195 ? -57.970 -10.640 94.393 1.00 80.38 195 ALA A CA 1
ATOM 1494 C C . ALA A 1 195 ? -58.829 -9.493 94.948 1.00 80.38 195 ALA A C 1
ATOM 1496 O O . ALA A 1 195 ? -59.051 -9.426 96.153 1.00 80.38 195 ALA A O 1
ATOM 1497 N N . ALA A 1 196 ? -59.369 -8.618 94.094 1.00 82.38 196 ALA A N 1
ATOM 1498 C CA . ALA A 1 196 ? -60.309 -7.580 94.512 1.00 82.38 196 ALA A CA 1
ATOM 1499 C C . ALA A 1 196 ? -61.613 -8.175 95.076 1.00 82.38 196 ALA A C 1
ATOM 1501 O O . ALA A 1 196 ? -62.120 -7.690 96.089 1.00 82.38 196 ALA A O 1
ATOM 1502 N N . ALA A 1 197 ? -62.133 -9.248 94.470 1.00 83.56 197 ALA A N 1
ATOM 1503 C CA . ALA A 1 197 ? -63.297 -9.972 94.975 1.00 83.56 197 ALA A CA 1
ATOM 1504 C C . ALA A 1 197 ? -63.009 -10.668 96.317 1.00 83.56 197 ALA A C 1
ATOM 1506 O O . ALA A 1 197 ? -63.846 -10.628 97.218 1.00 83.56 197 ALA A O 1
ATOM 1507 N N . ASP A 1 198 ? -61.822 -11.250 96.485 1.00 80.81 198 ASP A N 1
ATOM 1508 C CA . ASP A 1 198 ? -61.392 -11.855 97.746 1.00 80.81 198 ASP A CA 1
ATOM 1509 C C . ASP A 1 198 ? -61.198 -10.797 98.840 1.00 80.81 198 ASP A C 1
ATOM 1511 O O . ASP A 1 198 ? -61.658 -10.991 99.964 1.00 80.81 198 ASP A O 1
ATOM 1515 N N . ILE A 1 199 ? -60.622 -9.634 98.515 1.00 84.00 199 ILE A N 1
ATOM 1516 C CA . ILE A 1 199 ? -60.550 -8.484 99.430 1.00 84.00 199 ILE A CA 1
ATOM 1517 C C . ILE A 1 199 ? -61.960 -8.040 99.842 1.00 84.00 199 ILE A C 1
ATOM 1519 O O . ILE A 1 199 ? -62.201 -7.807 101.027 1.00 84.00 199 ILE A O 1
ATOM 1523 N N . ALA A 1 200 ? -62.909 -7.964 98.903 1.00 80.56 200 ALA A N 1
ATOM 1524 C CA . ALA A 1 200 ? -64.299 -7.624 99.206 1.00 80.56 200 ALA A CA 1
ATOM 1525 C C . ALA A 1 200 ? -64.978 -8.683 100.094 1.00 80.56 200 ALA A C 1
ATOM 1527 O O . ALA A 1 200 ? -65.685 -8.330 101.037 1.00 80.56 200 ALA A O 1
ATOM 1528 N N . ARG A 1 201 ? -64.722 -9.979 99.863 1.00 83.44 201 ARG A N 1
ATOM 1529 C CA . ARG A 1 201 ? -65.191 -11.062 100.745 1.00 83.44 201 ARG A CA 1
ATOM 1530 C C . ARG A 1 201 ? -64.606 -10.941 102.142 1.00 83.44 201 ARG A C 1
ATOM 1532 O O . ARG A 1 201 ? -65.354 -11.026 103.105 1.00 83.44 201 ARG A O 1
ATOM 1539 N N . VAL A 1 202 ? -63.302 -10.702 102.265 1.00 81.19 202 VAL A N 1
ATOM 1540 C CA . VAL A 1 202 ? -62.651 -10.489 103.564 1.00 81.19 202 VAL A CA 1
ATOM 1541 C C . VAL A 1 202 ? -63.234 -9.262 104.265 1.00 81.19 202 VAL A C 1
ATOM 1543 O O . VAL A 1 202 ? -63.469 -9.310 105.470 1.00 81.19 202 VAL A O 1
ATOM 1546 N N . ALA A 1 203 ? -63.524 -8.181 103.537 1.00 79.19 203 ALA A N 1
ATOM 1547 C CA . ALA A 1 203 ? -64.187 -7.004 104.092 1.00 79.19 203 ALA A CA 1
ATOM 1548 C C . ALA A 1 203 ? -65.609 -7.319 104.594 1.00 79.19 203 ALA A C 1
ATOM 1550 O O . ALA A 1 203 ? -65.956 -6.906 105.700 1.00 79.19 203 ALA A O 1
ATOM 1551 N N . ASN A 1 204 ? -66.394 -8.098 103.842 1.00 77.69 204 ASN A N 1
ATOM 1552 C CA . ASN A 1 204 ? -67.722 -8.553 104.266 1.00 77.69 204 ASN A CA 1
ATOM 1553 C C . ASN A 1 204 ? -67.648 -9.479 105.483 1.00 77.69 204 ASN A C 1
ATOM 1555 O O . ASN A 1 204 ? -68.327 -9.219 106.467 1.00 77.69 204 ASN A O 1
ATOM 1559 N N . VAL A 1 205 ? -66.758 -10.477 105.483 1.00 80.38 205 VAL A N 1
ATOM 1560 C CA . VAL A 1 205 ? -66.521 -11.355 106.644 1.00 80.38 205 VAL A CA 1
ATOM 1561 C C . VAL A 1 205 ? -66.079 -10.540 107.859 1.00 80.38 205 VAL A C 1
ATOM 1563 O O . VAL A 1 205 ? -66.486 -10.821 108.980 1.00 80.38 205 VAL A O 1
ATOM 1566 N N . LYS A 1 206 ? -65.279 -9.486 107.668 1.00 80.81 206 LYS A N 1
ATOM 1567 C CA . LYS A 1 206 ? -64.891 -8.574 108.750 1.00 80.81 206 LYS A CA 1
ATOM 1568 C C . LYS A 1 206 ? -66.076 -7.745 109.261 1.00 80.81 206 LYS A C 1
ATOM 1570 O O . LYS A 1 206 ? -66.157 -7.511 110.465 1.00 80.81 206 LYS A O 1
ATOM 1575 N N . ALA A 1 207 ? -66.992 -7.320 108.391 1.00 75.88 207 ALA A N 1
ATOM 1576 C CA . ALA A 1 207 ? -68.224 -6.629 108.779 1.00 75.88 207 ALA A CA 1
ATOM 1577 C C . ALA A 1 207 ? -69.216 -7.567 109.498 1.00 75.88 207 ALA A C 1
ATOM 1579 O O . ALA A 1 207 ? -69.813 -7.181 110.504 1.00 75.88 207 ALA A O 1
ATOM 1580 N N . GLU A 1 208 ? -69.333 -8.816 109.045 1.00 75.69 208 GLU A N 1
ATOM 1581 C CA . GLU A 1 208 ? -70.087 -9.893 109.701 1.00 75.69 208 GLU A CA 1
ATOM 1582 C C . GLU A 1 208 ? -69.484 -10.243 111.068 1.00 75.69 208 GLU A C 1
ATOM 1584 O O . GLU A 1 208 ? -70.195 -10.352 112.060 1.00 75.69 208 GLU A O 1
ATOM 1589 N N . ALA A 1 209 ? -68.157 -10.326 111.174 1.00 73.31 209 ALA A N 1
ATOM 1590 C CA . ALA A 1 209 ? -67.477 -10.529 112.450 1.00 73.31 209 ALA A CA 1
ATOM 1591 C C . ALA A 1 209 ? -67.668 -9.336 113.402 1.00 73.31 209 ALA A C 1
ATOM 1593 O O . ALA A 1 209 ? -67.824 -9.533 114.604 1.00 73.31 209 ALA A O 1
ATOM 1594 N N . ALA A 1 210 ? -67.684 -8.101 112.889 1.00 74.19 210 ALA A N 1
ATOM 1595 C CA . ALA A 1 210 ? -67.954 -6.909 113.693 1.00 74.19 210 ALA A CA 1
ATOM 1596 C C . ALA A 1 210 ? -69.407 -6.867 114.199 1.00 74.19 210 ALA A C 1
ATOM 1598 O O . ALA A 1 210 ? -69.640 -6.534 115.360 1.00 74.19 210 ALA A O 1
ATOM 1599 N N . THR A 1 211 ? -70.375 -7.251 113.364 1.00 75.81 211 THR A N 1
ATOM 1600 C CA . THR A 1 211 ? -71.788 -7.366 113.765 1.00 75.81 211 THR A CA 1
ATOM 1601 C C . THR A 1 211 ? -71.999 -8.516 114.748 1.00 75.81 211 THR A C 1
ATOM 1603 O O . THR A 1 211 ? -72.614 -8.299 115.789 1.00 75.81 211 THR A O 1
ATOM 1606 N N . ALA A 1 212 ? -71.388 -9.681 114.525 1.00 73.31 212 ALA A N 1
ATOM 1607 C CA . ALA A 1 212 ? -71.395 -10.791 115.479 1.00 73.31 212 ALA A CA 1
ATOM 1608 C C . ALA A 1 212 ? -70.724 -10.421 116.816 1.00 73.31 212 ALA A C 1
ATOM 1610 O O . ALA A 1 212 ? -71.221 -10.783 117.882 1.00 73.31 212 ALA A O 1
ATOM 1611 N N . ALA A 1 213 ? -69.626 -9.657 116.800 1.00 72.88 213 ALA A N 1
ATOM 1612 C CA . ALA A 1 213 ? -68.992 -9.146 118.017 1.00 72.88 213 ALA A CA 1
ATOM 1613 C C . ALA A 1 213 ? -69.895 -8.147 118.763 1.00 72.88 213 ALA A C 1
ATOM 1615 O O . ALA A 1 213 ? -69.959 -8.168 119.994 1.00 72.88 213 ALA A O 1
ATOM 1616 N N . GLN A 1 214 ? -70.634 -7.304 118.036 1.00 77.44 214 GLN A N 1
ATOM 1617 C CA . GLN A 1 214 ? -71.622 -6.393 118.615 1.00 77.44 214 GLN A CA 1
ATOM 1618 C C . GLN A 1 214 ? -72.822 -7.152 119.208 1.00 77.44 214 GLN A C 1
ATOM 1620 O O . GLN A 1 214 ? -73.295 -6.805 120.289 1.00 77.44 214 GLN A O 1
ATOM 1625 N N . GLU A 1 215 ? -73.297 -8.210 118.548 1.00 77.94 215 GLU A N 1
ATOM 1626 C CA . GLU A 1 215 ? -74.331 -9.103 119.081 1.00 77.94 215 GLU A CA 1
ATOM 1627 C C . GLU A 1 215 ? -73.847 -9.849 120.326 1.00 77.94 215 GLU A C 1
ATOM 1629 O O . GLU A 1 215 ? -74.560 -9.882 121.326 1.00 77.94 215 GLU A O 1
ATOM 1634 N N . GLN A 1 216 ? -72.612 -10.360 120.330 1.00 73.62 216 GLN A N 1
ATOM 1635 C CA . GLN A 1 216 ? -72.012 -10.954 121.525 1.00 73.62 216 GLN A CA 1
ATOM 1636 C C . GLN A 1 216 ? -71.888 -9.949 122.674 1.00 73.62 216 GLN A C 1
ATOM 1638 O O . GLN A 1 216 ? -72.140 -10.322 123.816 1.00 73.62 216 GLN A O 1
ATOM 1643 N N . SER A 1 217 ? -71.540 -8.687 122.400 1.00 73.88 217 SER A N 1
ATOM 1644 C CA . SER A 1 217 ? -71.532 -7.609 123.402 1.00 73.88 217 SER A CA 1
ATOM 1645 C C . SER A 1 217 ? -72.926 -7.386 123.992 1.00 73.88 217 SER A C 1
ATOM 1647 O O . SER A 1 217 ? -73.063 -7.400 125.214 1.00 73.88 217 SER A O 1
ATOM 1649 N N . LYS A 1 218 ? -73.966 -7.290 123.154 1.00 74.31 218 LYS A N 1
ATOM 1650 C CA . LYS A 1 218 ? -75.361 -7.162 123.612 1.00 74.31 218 LYS A CA 1
ATOM 1651 C C . LYS A 1 218 ? -75.823 -8.371 124.424 1.00 74.31 218 LYS A C 1
ATOM 1653 O O . LYS A 1 218 ? -76.481 -8.208 125.447 1.00 74.31 218 LYS A O 1
ATOM 1658 N N . VAL A 1 219 ? -75.465 -9.586 124.003 1.00 76.75 219 VAL A N 1
ATOM 1659 C CA . VAL A 1 219 ? -75.752 -10.819 124.754 1.00 76.75 219 VAL A CA 1
ATOM 1660 C C . VAL A 1 219 ? -75.014 -10.816 126.092 1.00 76.75 219 VAL A C 1
ATOM 1662 O O . VAL A 1 219 ? -75.606 -11.176 127.106 1.00 76.75 219 VAL A O 1
ATOM 1665 N N . ARG A 1 220 ? -73.756 -10.360 126.137 1.00 76.44 220 ARG A N 1
ATOM 1666 C CA . ARG A 1 220 ? -72.995 -10.209 127.387 1.00 76.44 220 ARG A CA 1
ATOM 1667 C C . ARG A 1 220 ? -73.648 -9.212 128.333 1.00 76.44 220 ARG A C 1
ATOM 1669 O O . ARG A 1 220 ? -73.809 -9.535 129.501 1.00 76.44 220 ARG A O 1
ATOM 1676 N N . GLU A 1 221 ? -74.054 -8.045 127.844 1.00 75.75 221 GLU A N 1
ATOM 1677 C CA . GLU A 1 221 ? -74.760 -7.033 128.638 1.00 75.75 221 GLU A CA 1
ATOM 1678 C C . GLU A 1 221 ? -76.122 -7.550 129.132 1.00 75.75 221 GLU A C 1
ATOM 1680 O O . GLU A 1 221 ? -76.498 -7.336 130.288 1.00 75.75 221 GLU A O 1
ATOM 1685 N N . GLY A 1 222 ? -76.840 -8.306 128.296 1.00 74.56 222 GLY A N 1
ATOM 1686 C CA . GLY A 1 222 ? -78.080 -8.996 128.660 1.00 74.56 222 GLY A CA 1
ATOM 1687 C C . GLY A 1 222 ? -77.878 -10.060 129.745 1.00 74.56 222 GLY A C 1
ATOM 1688 O O . GLY A 1 222 ? -78.621 -10.109 130.722 1.00 74.56 222 GLY A O 1
ATOM 1689 N N . LEU A 1 223 ? -76.835 -10.881 129.629 1.00 75.25 223 LEU A N 1
ATOM 1690 C CA . LEU A 1 223 ? -76.479 -11.873 130.647 1.00 75.25 223 LEU A CA 1
ATOM 1691 C C . LEU A 1 223 ? -75.985 -11.212 131.939 1.00 75.25 223 LEU A C 1
ATOM 1693 O O . LEU A 1 223 ? -76.309 -11.670 133.030 1.00 75.25 223 LEU A O 1
ATOM 1697 N N . GLN A 1 224 ? -75.240 -10.113 131.840 1.00 77.25 224 GLN A N 1
ATOM 1698 C CA . GLN A 1 224 ? -74.732 -9.376 132.993 1.00 77.25 224 GLN A CA 1
ATOM 1699 C C . GLN A 1 224 ? -75.866 -8.687 133.757 1.00 77.25 224 GLN A C 1
ATOM 1701 O O . GLN A 1 224 ? -75.913 -8.765 134.979 1.00 77.25 224 GLN A O 1
ATOM 1706 N N . SER A 1 225 ? -76.833 -8.093 133.054 1.00 73.31 225 SER A N 1
ATOM 1707 C CA . SER A 1 225 ? -78.045 -7.539 133.671 1.00 73.31 225 SER A CA 1
ATOM 1708 C C . SER A 1 225 ? -78.927 -8.618 134.314 1.00 73.31 225 SER A C 1
ATOM 1710 O O . SER A 1 225 ? -79.477 -8.382 135.392 1.00 73.31 225 SER A O 1
ATOM 1712 N N . GLN A 1 226 ? -79.006 -9.821 133.732 1.00 71.19 226 GLN A N 1
ATOM 1713 C CA . GLN A 1 226 ? -79.637 -10.981 134.380 1.00 71.19 226 GLN A CA 1
ATOM 1714 C C . GLN A 1 226 ? -78.898 -11.410 135.655 1.00 71.19 226 GLN A C 1
ATOM 1716 O O . GLN A 1 226 ? -79.543 -11.676 136.667 1.00 71.19 226 GLN A O 1
ATOM 1721 N N . LEU A 1 227 ? -77.563 -11.416 135.645 1.00 74.81 227 LEU A N 1
ATOM 1722 C CA . LEU A 1 227 ? -76.734 -11.724 136.815 1.00 74.81 227 LEU A CA 1
ATOM 1723 C C . LEU A 1 227 ? -76.952 -10.718 137.953 1.00 74.81 227 LEU A C 1
ATOM 1725 O O . LEU A 1 227 ? -77.149 -11.121 139.096 1.00 74.81 227 LEU A O 1
ATOM 1729 N N . THR A 1 228 ? -76.997 -9.419 137.647 1.00 74.44 228 THR A N 1
ATOM 1730 C CA . THR A 1 228 ? -77.277 -8.366 138.640 1.00 74.44 228 THR A CA 1
ATOM 1731 C C . THR A 1 228 ? -78.683 -8.496 139.223 1.00 74.44 228 THR A C 1
ATOM 1733 O O . THR A 1 228 ? -78.892 -8.282 140.416 1.00 74.44 228 THR A O 1
ATOM 1736 N N . ARG A 1 229 ? -79.660 -8.881 138.395 1.00 77.50 229 ARG A N 1
ATOM 1737 C CA . ARG A 1 229 ? -81.037 -9.119 138.835 1.00 77.50 229 ARG A CA 1
ATOM 1738 C C . ARG A 1 229 ? -81.142 -10.339 139.752 1.00 77.50 229 ARG A C 1
ATOM 1740 O O . ARG A 1 229 ? -81.769 -10.238 140.801 1.00 77.50 229 ARG A O 1
ATOM 1747 N N . LEU A 1 230 ? -80.484 -11.443 139.401 1.00 74.19 230 LEU A N 1
ATOM 1748 C CA . LEU A 1 230 ? -80.425 -12.646 140.237 1.00 74.19 230 LEU A CA 1
ATOM 1749 C C . LEU A 1 230 ? -79.677 -12.395 141.552 1.00 74.19 230 LEU A C 1
ATOM 1751 O O . LEU A 1 230 ? -80.110 -12.878 142.592 1.00 74.19 230 LEU A O 1
ATOM 1755 N N . ALA A 1 231 ? -78.613 -11.588 141.540 1.00 71.38 231 ALA A N 1
ATOM 1756 C CA . ALA A 1 231 ? -77.926 -11.172 142.763 1.00 71.38 231 ALA A CA 1
ATOM 1757 C C . ALA A 1 231 ? -78.843 -10.346 143.688 1.00 71.38 231 ALA A C 1
ATOM 1759 O O . ALA A 1 231 ? -78.857 -10.561 144.898 1.00 71.38 231 ALA A O 1
ATOM 1760 N N . ALA A 1 232 ? -79.662 -9.449 143.127 1.00 71.19 232 ALA A N 1
ATOM 1761 C CA . ALA A 1 232 ? -80.640 -8.677 143.896 1.00 71.19 232 ALA A CA 1
ATOM 1762 C C . ALA A 1 232 ? -81.796 -9.539 144.444 1.00 71.19 232 ALA A C 1
ATOM 1764 O O . ALA A 1 232 ? -82.299 -9.279 145.537 1.00 71.19 232 ALA A O 1
ATOM 1765 N N . GLU A 1 233 ? -82.222 -10.567 143.707 1.00 69.94 233 GLU A N 1
ATOM 1766 C CA . GLU A 1 233 ? -83.214 -11.546 144.172 1.00 69.94 233 GLU A CA 1
ATOM 1767 C C . GLU A 1 233 ? -82.644 -12.452 145.275 1.00 69.94 233 GLU A C 1
ATOM 1769 O O . GLU A 1 233 ? -83.345 -12.734 146.249 1.00 69.94 233 GLU A O 1
ATOM 1774 N N . LEU A 1 234 ? -81.359 -12.818 145.192 1.00 72.25 234 LEU A N 1
ATOM 1775 C CA . LEU A 1 234 ? -80.665 -13.571 146.236 1.00 72.25 234 LEU A CA 1
ATOM 1776 C C . LEU A 1 234 ? -80.594 -12.771 147.545 1.00 72.25 234 LEU A C 1
ATOM 1778 O O . LEU A 1 234 ? -81.048 -13.277 148.570 1.00 72.25 234 LEU A O 1
ATOM 1782 N N . SER A 1 235 ? -80.156 -11.504 147.508 1.00 73.31 235 SER A N 1
ATOM 1783 C CA . SER A 1 235 ? -80.152 -10.641 148.704 1.00 73.31 235 SER A CA 1
ATOM 1784 C C . SER A 1 235 ? -81.545 -10.455 149.305 1.00 73.31 235 SER A C 1
ATOM 1786 O O . SER A 1 235 ? -81.684 -10.479 150.524 1.00 73.31 235 SER A O 1
ATOM 1788 N N . ARG A 1 236 ? -82.600 -10.342 148.484 1.00 75.69 236 ARG A N 1
ATOM 1789 C CA . ARG A 1 236 ? -83.980 -10.283 149.002 1.00 75.69 236 ARG A CA 1
ATOM 1790 C C . ARG A 1 236 ? -84.414 -11.583 149.670 1.00 75.69 236 ARG A C 1
ATOM 1792 O O . ARG A 1 236 ? -85.143 -11.533 150.654 1.00 75.69 236 ARG A O 1
ATOM 1799 N N . SER A 1 237 ? -83.985 -12.735 149.158 1.00 67.94 237 SER A N 1
ATOM 1800 C CA . SER A 1 237 ? -84.283 -14.030 149.781 1.00 67.94 237 SER A CA 1
ATOM 1801 C C . SER A 1 237 ? -83.523 -14.228 151.100 1.00 67.94 237 SER A C 1
ATOM 1803 O O . SER A 1 237 ? -84.073 -14.777 152.054 1.00 67.94 237 SER A O 1
ATOM 1805 N N . GLU A 1 238 ? -82.295 -13.709 151.194 1.00 74.38 238 GLU A N 1
ATOM 1806 C CA . GLU A 1 238 ? -81.495 -13.695 152.424 1.00 74.38 238 GLU A CA 1
ATOM 1807 C C . GLU A 1 238 ? -82.087 -12.735 153.474 1.00 74.38 238 GLU A C 1
ATOM 1809 O O . GLU A 1 238 ? -82.173 -13.073 154.660 1.00 74.38 238 GLU A O 1
ATOM 1814 N N . GLU A 1 239 ? -82.592 -11.573 153.051 1.00 70.94 239 GLU A N 1
ATOM 1815 C CA . GLU A 1 239 ? -83.357 -10.658 153.910 1.00 70.94 239 GLU A CA 1
ATOM 1816 C C . GLU A 1 239 ? -84.674 -11.285 154.388 1.00 70.94 239 GLU A C 1
ATOM 1818 O O . GLU A 1 239 ? -84.994 -11.223 155.573 1.00 70.94 239 GLU A O 1
ATOM 1823 N N . GLN A 1 240 ? -85.412 -11.980 153.519 1.00 70.00 240 GLN A N 1
ATOM 1824 C CA . GLN A 1 240 ? -86.628 -12.702 153.912 1.00 70.00 240 GLN A CA 1
ATOM 1825 C C . GLN A 1 240 ? -86.340 -13.846 154.899 1.00 70.00 240 GLN A C 1
ATOM 1827 O O . GLN A 1 240 ? -87.112 -14.060 155.833 1.00 70.00 240 GLN A O 1
ATOM 1832 N N . LEU A 1 241 ? -85.210 -14.545 154.754 1.00 68.62 241 LEU A N 1
ATOM 1833 C CA . LEU A 1 241 ? -84.766 -15.582 155.692 1.00 68.62 241 LEU A CA 1
ATOM 1834 C C . LEU A 1 241 ? -84.366 -15.017 157.059 1.00 68.62 241 LEU A C 1
ATOM 1836 O O . LEU A 1 241 ? -84.621 -15.642 158.091 1.00 68.62 241 LEU A O 1
ATOM 1840 N N . THR A 1 242 ? -83.738 -13.844 157.098 1.00 70.25 242 THR A N 1
ATOM 1841 C CA . THR A 1 242 ? -83.379 -13.188 158.366 1.00 70.25 242 THR A CA 1
ATOM 1842 C C . THR A 1 242 ? -84.600 -12.584 159.060 1.00 70.25 242 THR A C 1
ATOM 1844 O O . THR A 1 242 ? -84.707 -12.686 160.283 1.00 70.25 242 THR A O 1
ATOM 1847 N N . GLN A 1 243 ? -85.558 -12.053 158.296 1.00 71.75 243 GLN A N 1
ATOM 1848 C CA . GLN A 1 243 ? -86.859 -11.596 158.791 1.00 71.75 243 GLN A CA 1
ATOM 1849 C C . GLN A 1 243 ? -87.664 -12.757 159.403 1.00 71.75 243 GLN A C 1
ATOM 1851 O O . GLN A 1 243 ? -88.057 -12.688 160.565 1.00 71.75 243 GLN A O 1
ATOM 1856 N N . ALA A 1 244 ? -87.797 -13.874 158.679 1.00 65.00 244 ALA A N 1
ATOM 1857 C CA . ALA A 1 244 ? -88.519 -15.060 159.145 1.00 65.00 244 ALA A CA 1
ATOM 1858 C C . ALA A 1 244 ? -87.874 -15.710 160.386 1.00 65.00 244 ALA A C 1
ATOM 1860 O O . ALA A 1 244 ? -88.565 -16.279 161.231 1.00 65.00 244 ALA A O 1
ATOM 1861 N N . ASN A 1 245 ? -86.547 -15.620 160.536 1.00 71.06 245 ASN A N 1
ATOM 1862 C CA . ASN A 1 245 ? -85.864 -16.099 161.741 1.00 71.06 245 ASN A CA 1
ATOM 1863 C C . ASN A 1 245 ? -86.139 -15.219 162.970 1.00 71.06 245 ASN A C 1
ATOM 1865 O O . ASN A 1 245 ? -86.270 -15.768 164.062 1.00 71.06 245 ASN A O 1
ATOM 1869 N N . ARG A 1 246 ? -86.268 -13.894 162.808 1.00 73.31 246 ARG A N 1
ATOM 1870 C CA . ARG A 1 246 ? -86.664 -12.995 163.909 1.00 73.31 246 ARG A CA 1
ATOM 1871 C C . ARG A 1 246 ? -88.096 -13.263 164.359 1.00 73.31 246 ARG A C 1
ATOM 1873 O O . ARG A 1 246 ? -88.316 -13.443 165.550 1.00 73.31 246 ARG A O 1
ATOM 1880 N N . GLU A 1 247 ? -89.023 -13.401 163.413 1.00 70.62 247 GLU A N 1
ATOM 1881 C CA . GLU A 1 247 ? -90.427 -13.726 163.707 1.00 70.62 247 GLU A CA 1
ATOM 1882 C C . GLU A 1 247 ? -90.555 -15.084 164.418 1.00 70.62 247 GLU A C 1
ATOM 1884 O O . GLU A 1 247 ? -91.289 -15.227 165.393 1.00 70.62 247 GLU A O 1
ATOM 1889 N N . ARG A 1 248 ? -89.771 -16.089 164.008 1.00 72.00 248 ARG A N 1
ATOM 1890 C CA . ARG A 1 248 ? -89.716 -17.390 164.694 1.00 72.00 248 ARG A CA 1
ATOM 1891 C C . ARG A 1 248 ? -89.207 -17.277 166.136 1.00 72.00 248 ARG A C 1
ATOM 1893 O O . ARG A 1 248 ? -89.660 -18.028 167.003 1.00 72.00 248 ARG A O 1
ATOM 1900 N N . ASP A 1 249 ? -88.236 -16.407 166.390 1.00 71.69 249 ASP A N 1
ATOM 1901 C CA . ASP A 1 249 ? -87.649 -16.245 167.721 1.00 71.69 249 ASP A CA 1
ATOM 1902 C C . ASP A 1 249 ? -88.556 -15.402 168.644 1.00 71.69 249 ASP A C 1
ATOM 1904 O O . ASP A 1 249 ? -88.646 -15.708 169.833 1.00 71.69 249 ASP A O 1
ATOM 1908 N N . GLU A 1 250 ? -89.332 -14.460 168.096 1.00 73.44 250 GLU A N 1
ATOM 1909 C CA . GLU A 1 250 ? -90.414 -13.755 168.807 1.00 73.44 250 GLU A CA 1
ATOM 1910 C C . GLU A 1 250 ? -91.569 -14.700 169.182 1.00 73.44 250 GLU A C 1
ATOM 1912 O O . GLU A 1 250 ? -91.966 -14.756 170.349 1.00 73.44 250 GLU A O 1
ATOM 1917 N N . ILE A 1 251 ? -92.017 -15.553 168.250 1.00 69.06 251 ILE A N 1
ATOM 1918 C CA . ILE A 1 251 ? -93.057 -16.568 168.509 1.00 69.06 251 ILE A CA 1
ATOM 1919 C C . ILE A 1 251 ? -92.615 -17.560 169.602 1.00 69.06 251 ILE A C 1
ATOM 1921 O O . ILE A 1 251 ? -93.422 -18.004 170.424 1.00 69.06 251 ILE A O 1
ATOM 1925 N N . LYS A 1 252 ? -91.322 -17.912 169.656 1.00 68.31 252 LYS A N 1
ATOM 1926 C CA . LYS A 1 252 ? -90.772 -18.788 170.707 1.00 68.31 252 LYS A CA 1
ATOM 1927 C C . LYS A 1 252 ? -90.787 -18.149 172.097 1.00 68.31 252 LYS A C 1
ATOM 1929 O O . LYS A 1 252 ? -90.936 -18.877 173.081 1.00 68.31 252 LYS A O 1
ATOM 1934 N N . GLU A 1 253 ? -90.626 -16.833 172.195 1.00 65.44 253 GLU A N 1
ATOM 1935 C CA . GLU A 1 253 ? -90.684 -16.118 173.473 1.00 65.44 253 GLU A CA 1
ATOM 1936 C C . GLU A 1 253 ? -92.125 -15.890 173.946 1.00 65.44 253 GLU A C 1
ATOM 1938 O O . GLU A 1 253 ? -92.415 -16.076 175.132 1.00 65.44 253 GLU A O 1
ATOM 1943 N N . GLU A 1 254 ? -93.065 -15.620 173.036 1.00 62.34 254 GLU A N 1
ATOM 1944 C CA . GLU A 1 254 ? -94.493 -15.534 173.380 1.00 62.34 254 GLU A CA 1
ATOM 1945 C C . GLU A 1 254 ? -95.045 -16.864 173.907 1.00 62.34 254 GLU A C 1
ATOM 1947 O O . GLU A 1 254 ? -95.742 -16.883 174.925 1.00 62.34 254 GLU A O 1
ATOM 1952 N N . LEU A 1 255 ? -94.619 -17.995 173.334 1.00 63.50 255 LEU A N 1
ATOM 1953 C CA . LEU A 1 255 ? -95.008 -19.329 173.804 1.00 63.50 255 LEU A CA 1
ATOM 1954 C C . LEU A 1 255 ? -94.518 -19.632 175.237 1.00 63.50 255 LEU A C 1
ATOM 1956 O O . LEU A 1 255 ? -95.204 -20.306 176.008 1.00 63.50 255 LEU A O 1
ATOM 1960 N N . ARG A 1 256 ? -93.342 -19.119 175.630 1.00 67.19 256 ARG A N 1
ATOM 1961 C CA . ARG A 1 256 ? -92.796 -19.280 176.993 1.00 67.19 256 ARG A CA 1
ATOM 1962 C C . ARG A 1 256 ? -93.534 -18.445 178.030 1.00 67.19 256 ARG A C 1
ATOM 1964 O O . ARG A 1 256 ? -93.560 -18.821 179.204 1.00 67.19 256 ARG A O 1
ATOM 1971 N N . LYS A 1 257 ? -94.118 -17.324 177.613 1.00 60.59 257 LYS A N 1
ATOM 1972 C CA . LYS A 1 257 ? -94.865 -16.420 178.489 1.00 60.59 257 LYS A CA 1
ATOM 1973 C C . LYS A 1 257 ? -96.247 -16.991 178.816 1.00 60.59 257 LYS A C 1
ATOM 1975 O O . LYS A 1 257 ? -96.606 -17.061 179.988 1.00 60.59 257 LYS A O 1
ATOM 1980 N N . SER A 1 258 ? -96.947 -17.526 177.813 1.00 54.16 258 SER A N 1
ATOM 1981 C CA . SER A 1 258 ? -98.265 -18.161 177.976 1.00 54.16 258 SER A CA 1
ATOM 1982 C C . SER A 1 258 ? -98.238 -19.432 178.837 1.00 54.16 258 SER A C 1
ATOM 1984 O O . SER A 1 258 ? -99.244 -19.794 179.442 1.00 54.16 258 SER A O 1
ATOM 1986 N N . LEU A 1 259 ? -97.088 -20.111 178.927 1.00 55.50 259 LEU A N 1
ATOM 1987 C CA . LEU A 1 259 ? -96.935 -21.325 179.735 1.00 55.50 259 LEU A CA 1
ATOM 1988 C C . LEU A 1 259 ? -96.812 -21.049 181.245 1.00 55.50 259 LEU A C 1
ATOM 1990 O O . LEU A 1 259 ? -97.208 -21.898 182.035 1.00 55.50 259 LEU A O 1
ATOM 1994 N N . ARG A 1 260 ? -96.327 -19.870 181.666 1.00 58.56 260 ARG A N 1
ATOM 1995 C CA . ARG A 1 260 ? -96.172 -19.531 183.099 1.00 58.56 260 ARG A CA 1
ATOM 1996 C C . ARG A 1 260 ? -97.446 -19.006 183.755 1.00 58.56 260 ARG A C 1
ATOM 1998 O O . ARG A 1 260 ? -97.607 -19.155 184.960 1.00 58.56 260 ARG A O 1
ATOM 2005 N N . GLU A 1 261 ? -98.358 -18.415 182.988 1.00 51.50 261 GLU A N 1
ATOM 2006 C CA . GLU A 1 261 ? -99.626 -17.896 183.526 1.00 51.50 261 GLU A CA 1
ATOM 2007 C C . GLU A 1 261 ? -100.647 -19.005 183.830 1.00 51.50 261 GLU A C 1
ATOM 2009 O O . GLU A 1 261 ? -101.596 -18.783 184.576 1.00 51.50 261 GLU A O 1
ATOM 2014 N N . ARG A 1 262 ? -100.435 -20.226 183.317 1.00 49.09 262 ARG A N 1
ATOM 2015 C CA . ARG A 1 262 ? -101.362 -21.359 183.470 1.00 49.09 262 ARG A CA 1
ATOM 2016 C C . ARG A 1 262 ? -101.120 -22.225 184.718 1.00 49.09 262 ARG A C 1
ATOM 2018 O O . ARG A 1 262 ? -101.916 -23.117 184.987 1.00 49.09 262 ARG A O 1
ATOM 2025 N N . GLU A 1 263 ? -100.053 -21.972 185.476 1.00 47.62 263 GLU A N 1
ATOM 2026 C CA . GLU A 1 263 ? -99.606 -22.817 186.601 1.00 47.62 263 GLU A CA 1
ATOM 2027 C C . GLU A 1 263 ? -99.907 -22.229 188.001 1.00 47.62 263 GLU A C 1
ATOM 2029 O O . GLU A 1 263 ? -99.539 -22.819 189.016 1.00 47.62 263 GLU A O 1
ATOM 2034 N N . ALA A 1 264 ? -100.634 -21.106 188.091 1.00 38.84 264 ALA A N 1
ATOM 2035 C CA . ALA A 1 264 ? -101.066 -20.499 189.354 1.00 38.84 264 ALA A CA 1
ATOM 2036 C C . ALA A 1 264 ? -102.590 -20.655 189.612 1.00 38.84 264 ALA A C 1
ATOM 2038 O O . ALA A 1 264 ? -103.388 -19.920 189.041 1.00 38.84 264 ALA A O 1
ATOM 2039 N N . ALA A 1 265 ? -102.948 -21.521 190.577 1.00 32.50 265 ALA A N 1
ATOM 2040 C CA . ALA A 1 265 ? -104.146 -21.474 191.457 1.00 32.50 265 ALA A CA 1
ATOM 2041 C C . ALA A 1 265 ? -105.463 -22.262 191.112 1.00 32.50 265 ALA A C 1
ATOM 2043 O O . ALA A 1 265 ? -105.722 -22.555 189.948 1.00 32.50 265 ALA A O 1
ATOM 2044 N N . PRO A 1 266 ? -106.279 -22.645 192.147 1.00 43.56 266 PRO A N 1
ATOM 2045 C CA . PRO A 1 266 ? -107.230 -23.788 192.195 1.00 43.56 266 PRO A CA 1
ATOM 2046 C C . PRO A 1 266 ? -108.740 -23.377 192.400 1.00 43.56 266 PRO A C 1
ATOM 2048 O O . PRO A 1 266 ? -109.104 -22.312 191.916 1.00 43.56 266 PRO A O 1
ATOM 2051 N N . PRO A 1 267 ? -109.668 -24.163 193.026 1.00 49.25 267 PRO A N 1
ATOM 2052 C CA . PRO A 1 267 ? -110.665 -25.027 192.363 1.00 49.25 267 PRO A CA 1
ATOM 2053 C C . PRO A 1 267 ? -112.176 -24.698 192.584 1.00 49.25 267 PRO A C 1
ATOM 2055 O O . PRO A 1 267 ? -112.568 -24.284 193.669 1.00 49.25 267 PRO A O 1
ATOM 2058 N N . SER A 1 268 ? -113.009 -25.123 191.607 1.00 47.59 268 SER A N 1
ATOM 2059 C CA . SER A 1 268 ? -114.426 -25.607 191.687 1.00 47.59 268 SER A CA 1
ATOM 2060 C C . SER A 1 268 ? -115.556 -24.644 192.147 1.00 47.59 268 SER A C 1
ATOM 2062 O O . SER A 1 268 ? -115.244 -23.686 192.842 1.00 47.59 268 SER A O 1
ATOM 2064 N N . PRO A 1 269 ? -116.874 -24.874 191.852 1.00 49.97 269 PRO A N 1
ATOM 2065 C CA . PRO A 1 269 ? -117.526 -26.151 191.497 1.00 49.97 269 PRO A CA 1
ATOM 2066 C C . PRO A 1 269 ? -118.638 -26.163 190.406 1.00 49.97 269 PRO A C 1
ATOM 2068 O O . PRO A 1 269 ? -119.196 -25.149 190.007 1.00 49.97 269 PRO A O 1
ATOM 2071 N N . ALA A 1 270 ? -118.985 -27.408 190.038 1.00 34.50 270 ALA A N 1
ATOM 2072 C CA . ALA A 1 270 ? -120.294 -27.959 189.635 1.00 34.50 270 ALA A CA 1
ATOM 2073 C C . ALA A 1 270 ? -120.952 -27.586 188.280 1.00 34.50 270 ALA A C 1
ATOM 2075 O O . ALA A 1 270 ? -121.822 -26.730 188.199 1.00 34.50 270 ALA A O 1
ATOM 2076 N N . ALA A 1 271 ? -120.557 -28.368 187.261 1.00 48.50 271 ALA A N 1
ATOM 2077 C CA . ALA A 1 271 ? -121.338 -29.181 186.299 1.00 48.50 271 ALA A CA 1
ATOM 2078 C C . ALA A 1 271 ? -122.760 -28.737 185.861 1.00 48.50 271 ALA A C 1
ATOM 2080 O O . ALA A 1 271 ? -123.624 -28.467 186.692 1.00 48.50 271 ALA A O 1
ATOM 2081 N N . PRO A 1 272 ? -123.067 -28.855 184.553 1.00 45.72 272 PRO A N 1
ATOM 2082 C CA . PRO A 1 272 ? -123.558 -30.148 184.067 1.00 45.72 272 PRO A CA 1
ATOM 2083 C C . PRO A 1 272 ? -122.961 -30.606 182.727 1.00 45.72 272 PRO A C 1
ATOM 2085 O O . PRO A 1 272 ? -122.227 -29.908 182.035 1.00 45.72 272 PRO A O 1
ATOM 2088 N N . THR A 1 273 ? -123.260 -31.863 182.436 1.00 38.81 273 THR A N 1
ATOM 2089 C CA . THR A 1 273 ? -122.819 -32.707 181.334 1.00 38.81 273 THR A CA 1
ATOM 2090 C C . THR A 1 273 ? -123.522 -32.426 179.999 1.00 38.81 273 THR A C 1
ATOM 2092 O O . THR A 1 273 ? -124.714 -32.139 179.954 1.00 38.81 273 THR A O 1
ATOM 2095 N N . SER A 1 274 ? -122.765 -32.717 178.936 1.00 35.94 274 SER A N 1
ATOM 2096 C CA . SER A 1 274 ? -123.150 -33.045 177.553 1.00 35.94 274 SER A CA 1
ATOM 2097 C C . SER A 1 274 ? -123.261 -31.938 176.489 1.00 35.94 274 SER A C 1
ATOM 2099 O O . SER A 1 274 ? -123.664 -30.818 176.785 1.00 35.94 274 SER A O 1
ATOM 2101 N N . PRO A 1 275 ? -122.838 -32.272 175.246 1.00 55.09 275 PRO A N 1
ATOM 2102 C CA . PRO A 1 275 ? -122.280 -31.355 174.249 1.00 55.09 275 PRO A CA 1
ATOM 2103 C C . PRO A 1 275 ? -123.349 -30.946 173.214 1.00 55.09 275 PRO A C 1
ATOM 2105 O O . PRO A 1 275 ? -124.391 -31.603 173.139 1.00 55.09 275 PRO A O 1
ATOM 2108 N N . PRO A 1 276 ? -123.142 -29.885 172.413 1.00 46.47 276 PRO A N 1
ATOM 2109 C CA . PRO A 1 276 ? -122.353 -30.002 171.173 1.00 46.47 276 PRO A CA 1
ATOM 2110 C C . PRO A 1 276 ? -121.599 -28.695 170.828 1.00 46.47 276 PRO A C 1
ATOM 2112 O O . PRO A 1 276 ? -121.480 -27.824 171.681 1.00 46.47 276 PRO A O 1
ATOM 2115 N N . ASP A 1 277 ? -121.104 -28.583 169.586 1.00 47.84 277 ASP A N 1
ATOM 2116 C CA . ASP A 1 277 ? -120.980 -27.325 168.807 1.00 47.84 277 ASP A CA 1
ATOM 2117 C C . ASP A 1 277 ? -119.587 -26.992 168.219 1.00 47.84 277 ASP A C 1
ATOM 2119 O O . ASP A 1 277 ? -119.054 -25.897 168.382 1.00 47.84 277 ASP A O 1
ATOM 2123 N N . TRP A 1 278 ? -118.988 -27.942 167.485 1.00 48.94 278 TRP A N 1
ATOM 2124 C CA . TRP A 1 278 ? -117.844 -27.660 166.596 1.00 48.94 278 TRP A CA 1
ATOM 2125 C C . TRP A 1 278 ? -118.262 -27.434 165.125 1.00 48.94 278 TRP A C 1
ATOM 2127 O O . TRP A 1 278 ? -117.515 -26.817 164.363 1.00 48.94 278 TRP A O 1
ATOM 2137 N N . GLU A 1 279 ? -119.474 -27.845 164.730 1.00 51.81 279 GLU A N 1
ATOM 2138 C CA . GLU A 1 279 ? -119.985 -27.690 163.356 1.00 51.81 279 GLU A CA 1
ATOM 2139 C C . GLU A 1 279 ? -120.295 -26.226 162.986 1.00 51.81 279 GLU A C 1
ATOM 2141 O O . GLU A 1 279 ? -120.157 -25.849 161.821 1.00 51.81 279 GLU A O 1
ATOM 2146 N N . ALA A 1 280 ? -120.606 -25.357 163.957 1.00 51.56 280 ALA A N 1
ATOM 2147 C CA . ALA A 1 280 ? -120.833 -23.930 163.700 1.00 51.56 280 ALA A CA 1
ATOM 2148 C C . ALA A 1 280 ? -119.536 -23.112 163.503 1.00 51.56 280 ALA A C 1
ATOM 2150 O O . ALA A 1 280 ? -119.556 -22.040 162.895 1.00 51.56 280 ALA A O 1
ATOM 2151 N N . GLN A 1 281 ? -118.385 -23.600 163.986 1.00 50.53 281 GLN A N 1
ATOM 2152 C CA . GLN A 1 281 ? -117.085 -22.967 163.710 1.00 50.53 281 GLN A CA 1
ATOM 2153 C C . GLN A 1 281 ? -116.468 -23.458 162.400 1.00 50.53 281 GLN A C 1
ATOM 2155 O O . GLN A 1 281 ? -115.780 -22.691 161.724 1.00 50.53 281 GLN A O 1
ATOM 2160 N N . GLN A 1 282 ? -116.769 -24.692 161.994 1.00 54.53 282 GLN A N 1
ATOM 2161 C CA . GLN A 1 282 ? -116.333 -25.220 160.707 1.00 54.53 282 GLN A CA 1
ATOM 2162 C C . GLN A 1 282 ? -116.998 -24.487 159.531 1.00 54.53 282 GLN A C 1
ATOM 2164 O O . GLN A 1 282 ? -116.319 -24.168 158.558 1.00 54.53 282 GLN A O 1
ATOM 2169 N N . THR A 1 283 ? -118.269 -24.091 159.657 1.00 58.50 283 THR A N 1
ATOM 2170 C CA . THR A 1 283 ? -118.963 -23.299 158.624 1.00 58.50 283 THR A CA 1
ATOM 2171 C C . THR A 1 283 ? -118.373 -21.899 158.453 1.00 58.50 283 THR A C 1
ATOM 2173 O O . THR A 1 283 ? -118.304 -21.405 157.332 1.00 58.50 283 THR A O 1
ATOM 2176 N N . ARG A 1 284 ? -117.847 -21.275 159.518 1.00 57.91 284 ARG A N 1
ATOM 2177 C CA . ARG A 1 284 ? -117.158 -19.976 159.392 1.00 57.91 284 ARG A CA 1
ATOM 2178 C C . ARG A 1 284 ? -115.803 -20.078 158.692 1.00 57.91 284 ARG A C 1
ATOM 2180 O O . ARG A 1 284 ? -115.470 -19.186 157.918 1.00 57.91 284 ARG A O 1
ATOM 2187 N N . TYR A 1 285 ? -115.051 -21.160 158.899 1.00 59.91 285 TYR A N 1
ATOM 2188 C CA . TYR A 1 285 ? -113.809 -21.388 158.149 1.00 59.91 285 TYR A CA 1
ATOM 2189 C C . TYR A 1 285 ? -114.065 -21.853 156.708 1.00 59.91 285 TYR A C 1
ATOM 2191 O O . TYR A 1 285 ? -113.308 -21.491 155.807 1.00 59.91 285 TYR A O 1
ATOM 2199 N N . GLU A 1 286 ? -115.151 -22.583 156.450 1.00 61.09 286 GLU A N 1
ATOM 2200 C CA . GLU A 1 286 ? -115.549 -22.954 155.089 1.00 61.09 286 GLU A CA 1
ATOM 2201 C C . GLU A 1 286 ? -116.088 -21.758 154.289 1.00 61.09 286 GLU A C 1
ATOM 2203 O O . GLU A 1 286 ? -115.739 -21.622 153.115 1.00 61.09 286 GLU A O 1
ATOM 2208 N N . GLU A 1 287 ? -116.815 -20.822 154.908 1.00 62.56 287 GLU A N 1
ATOM 2209 C CA . GLU A 1 287 ? -117.211 -19.561 154.263 1.00 62.56 287 GLU A CA 1
ATOM 2210 C C . GLU A 1 287 ? -115.998 -18.692 153.897 1.00 62.56 287 GLU A C 1
ATOM 2212 O O . GLU A 1 287 ? -115.973 -18.083 152.825 1.00 62.56 287 GLU A O 1
ATOM 2217 N N . GLU A 1 288 ? -114.944 -18.673 154.718 1.00 60.62 288 GLU A N 1
ATOM 2218 C CA . GLU A 1 288 ? -113.732 -17.898 154.425 1.00 60.62 288 GLU A CA 1
ATOM 2219 C C . GLU A 1 288 ? -112.832 -18.573 153.369 1.00 60.62 288 GLU A C 1
ATOM 2221 O O . GLU A 1 288 ? -112.252 -17.888 152.520 1.00 60.62 288 GLU A O 1
ATOM 2226 N N . ILE A 1 289 ? -112.804 -19.912 153.317 1.00 65.81 289 ILE A N 1
ATOM 2227 C CA . ILE A 1 289 ? -112.151 -20.680 152.240 1.00 65.81 289 ILE A CA 1
ATOM 2228 C C . ILE A 1 289 ? -112.907 -20.533 150.909 1.00 65.81 289 ILE A C 1
ATOM 2230 O O . ILE A 1 289 ? -112.266 -20.424 149.860 1.00 65.81 289 ILE A O 1
ATOM 2234 N N . VAL A 1 290 ? -114.243 -20.473 150.914 1.00 68.69 290 VAL A N 1
ATOM 2235 C CA . VAL A 1 290 ? -115.045 -20.199 149.705 1.00 68.69 290 VAL A CA 1
ATOM 2236 C C . VAL A 1 290 ? -114.858 -18.753 149.241 1.00 68.69 290 VAL A C 1
ATOM 2238 O O . VAL A 1 290 ? -114.641 -18.525 148.051 1.00 68.69 290 VAL A O 1
ATOM 2241 N N . ARG A 1 291 ? -114.792 -17.781 150.160 1.00 66.62 291 ARG A N 1
ATOM 2242 C CA . ARG A 1 291 ? -114.536 -16.371 149.822 1.00 66.62 291 ARG A CA 1
ATOM 2243 C C . ARG A 1 291 ? -113.128 -16.144 149.256 1.00 66.62 291 ARG A C 1
ATOM 2245 O O . ARG A 1 291 ? -112.951 -15.325 148.353 1.00 66.62 291 ARG A O 1
ATOM 2252 N N . LEU A 1 292 ? -112.125 -16.893 149.725 1.00 59.81 292 LEU A N 1
ATOM 2253 C CA . LEU A 1 292 ? -110.775 -16.895 149.145 1.00 59.81 292 LEU A CA 1
ATOM 2254 C C . LEU A 1 292 ? -110.700 -17.687 147.828 1.00 59.81 292 LEU A C 1
ATOM 2256 O O . LEU A 1 292 ? -109.953 -17.287 146.936 1.00 59.81 292 LEU A O 1
ATOM 2260 N N . ARG A 1 293 ? -111.524 -18.730 147.639 1.00 60.66 293 ARG A N 1
ATOM 2261 C CA . ARG A 1 293 ? -111.681 -19.423 146.346 1.00 60.66 293 ARG A CA 1
ATOM 2262 C C . ARG A 1 293 ? -112.396 -18.574 145.288 1.00 60.66 293 ARG A C 1
ATOM 2264 O O . ARG A 1 293 ? -111.967 -18.610 144.141 1.00 60.66 293 ARG A O 1
ATOM 2271 N N . GLU A 1 294 ? -113.379 -17.741 145.631 1.00 58.78 294 GLU A N 1
ATOM 2272 C CA . GLU A 1 294 ? -113.992 -16.775 144.694 1.00 58.78 294 GLU A CA 1
ATOM 2273 C C . GLU A 1 294 ? -113.063 -15.594 144.364 1.00 58.78 294 GLU A C 1
ATOM 2275 O O . GLU A 1 294 ? -113.068 -15.071 143.243 1.00 58.78 294 GLU A O 1
ATOM 2280 N N . ARG A 1 295 ? -112.177 -15.214 145.294 1.00 53.66 295 ARG A N 1
ATOM 2281 C CA . ARG A 1 295 ? -111.145 -14.197 145.038 1.00 53.66 295 ARG A CA 1
ATOM 2282 C C . ARG A 1 295 ? -109.969 -14.727 144.199 1.00 53.66 295 ARG A C 1
ATOM 2284 O O . ARG A 1 295 ? -109.346 -13.953 143.480 1.00 53.66 295 ARG A O 1
ATOM 2291 N N . LEU A 1 296 ? -109.720 -16.041 144.215 1.00 54.56 296 LEU A N 1
ATOM 2292 C CA . LEU A 1 296 ? -108.808 -16.735 143.291 1.00 54.56 296 LEU A CA 1
ATOM 2293 C C . LEU A 1 296 ? -109.472 -17.075 141.943 1.00 54.56 296 LEU A C 1
ATOM 2295 O O . LEU A 1 296 ? -108.801 -17.037 140.915 1.00 54.56 296 LEU A O 1
ATOM 2299 N N . ALA A 1 297 ? -110.786 -17.317 141.907 1.00 53.94 297 ALA A N 1
ATOM 2300 C CA . ALA A 1 297 ? -111.543 -17.503 140.665 1.00 53.94 297 ALA A CA 1
ATOM 2301 C C . ALA A 1 297 ? -111.718 -16.193 139.868 1.00 53.94 297 ALA A C 1
ATOM 2303 O O . ALA A 1 297 ? -111.671 -16.219 138.640 1.00 53.94 297 ALA A O 1
ATOM 2304 N N . SER A 1 298 ? -111.810 -15.033 140.533 1.00 48.12 298 SER A N 1
ATOM 2305 C CA . SER A 1 298 ? -111.831 -13.712 139.869 1.00 48.12 298 SER A CA 1
ATOM 2306 C C . SER A 1 298 ? -110.459 -13.230 139.357 1.00 48.12 298 SER A C 1
ATOM 2308 O O . SER A 1 298 ? -110.398 -12.268 138.593 1.00 48.12 298 SER A O 1
ATOM 2310 N N . LEU A 1 299 ? -109.367 -13.932 139.688 1.00 48.22 299 LEU A N 1
ATOM 2311 C CA . LEU A 1 299 ? -108.026 -13.748 139.102 1.00 48.22 299 LEU A CA 1
ATOM 2312 C C . LEU A 1 299 ? -107.633 -14.876 138.120 1.00 48.22 299 LEU A C 1
ATOM 2314 O O . LEU A 1 299 ? -106.555 -14.825 137.530 1.00 48.22 299 LEU A O 1
ATOM 2318 N N . GLY A 1 300 ? -108.512 -15.865 137.901 1.00 45.44 300 GLY A N 1
ATOM 2319 C CA . GLY A 1 300 ? -108.273 -17.060 137.081 1.00 45.44 300 GLY A CA 1
ATOM 2320 C C . GLY A 1 300 ? -108.781 -17.015 135.632 1.00 45.44 300 GLY A C 1
ATOM 2321 O O . GLY A 1 300 ? -108.497 -17.933 134.870 1.00 45.44 300 GLY A O 1
ATOM 2322 N N . THR A 1 301 ? -109.485 -15.964 135.192 1.00 42.91 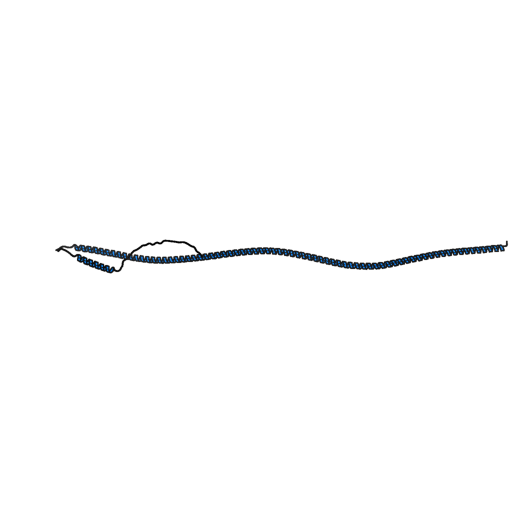301 THR A N 1
ATOM 2323 C CA . THR A 1 301 ? -110.007 -15.843 133.808 1.00 42.91 301 THR A CA 1
ATOM 2324 C C . THR A 1 301 ? -109.191 -14.903 132.914 1.00 42.91 301 THR A C 1
ATOM 2326 O O . THR A 1 301 ? -109.721 -14.285 131.991 1.00 42.91 301 THR A O 1
ATOM 2329 N N . LYS A 1 302 ? -107.878 -14.805 133.151 1.00 44.22 302 LYS A N 1
ATOM 2330 C CA . LYS A 1 302 ? -106.936 -14.178 132.213 1.00 44.22 302 LYS A CA 1
ATOM 2331 C C . LYS A 1 302 ? -105.668 -15.016 132.043 1.00 44.22 302 LYS A C 1
ATOM 2333 O O . LYS A 1 302 ? -104.575 -14.544 132.325 1.00 44.22 302 LYS A O 1
ATOM 2338 N N . ASN A 1 303 ? -105.828 -16.257 131.579 1.00 44.12 303 ASN A N 1
ATOM 2339 C CA . ASN A 1 303 ? -104.894 -16.867 130.624 1.00 44.12 303 ASN A CA 1
ATOM 2340 C C . ASN A 1 303 ? -105.402 -18.227 130.115 1.00 44.12 303 ASN A C 1
ATOM 2342 O O . ASN A 1 303 ? -105.581 -19.137 130.925 1.00 44.12 303 ASN A O 1
ATOM 2346 N N . PRO A 1 304 ? -105.582 -18.428 128.798 1.00 41.75 304 PRO A N 1
ATOM 2347 C CA . PRO A 1 304 ? -105.660 -19.767 128.244 1.00 41.75 304 PRO A CA 1
ATOM 2348 C C . PRO A 1 304 ? -104.259 -20.382 128.105 1.00 41.75 304 PRO A C 1
ATOM 2350 O O . PRO A 1 304 ? -103.370 -19.844 127.452 1.00 41.75 304 PRO A O 1
ATOM 2353 N N . ALA A 1 305 ? -104.136 -21.503 128.809 1.00 33.97 305 ALA A N 1
ATOM 2354 C CA . ALA A 1 305 ? -103.416 -22.749 128.567 1.00 33.97 305 ALA A CA 1
ATOM 2355 C C . ALA A 1 305 ? -102.336 -22.877 127.454 1.00 33.97 305 ALA A C 1
ATOM 2357 O O . ALA A 1 305 ? -102.507 -22.403 126.331 1.00 33.97 305 ALA A O 1
ATOM 2358 N N . PRO A 1 306 ? -101.283 -23.675 127.739 1.00 50.38 306 PRO A N 1
ATOM 2359 C CA . PRO A 1 306 ? -100.274 -24.139 126.795 1.00 50.38 306 PRO A CA 1
ATOM 2360 C C . PRO A 1 306 ? -100.738 -25.396 126.036 1.00 50.38 306 PRO A C 1
ATOM 2362 O O . PRO A 1 306 ? -101.423 -26.253 126.591 1.00 50.38 306 PRO A O 1
ATOM 2365 N N . ALA A 1 307 ? -100.286 -25.551 124.791 1.00 33.09 307 ALA A N 1
ATOM 2366 C CA . ALA A 1 307 ? -100.323 -26.817 124.062 1.00 33.09 307 ALA A CA 1
ATOM 2367 C C . ALA A 1 307 ? -98.986 -27.021 123.330 1.00 33.09 307 ALA A C 1
ATOM 2369 O O . ALA A 1 307 ? -98.697 -26.391 122.317 1.00 33.09 307 ALA A O 1
ATOM 2370 N N . ALA A 1 308 ? -98.160 -27.898 123.890 1.00 41.06 308 ALA A N 1
ATOM 2371 C CA . ALA A 1 308 ? -97.212 -28.732 123.155 1.00 41.06 308 ALA A CA 1
ATOM 2372 C C . ALA A 1 308 ? -97.919 -30.077 122.853 1.00 41.06 308 ALA A C 1
ATOM 2374 O O . ALA A 1 308 ? -99.016 -30.295 123.371 1.00 41.06 308 ALA A O 1
ATOM 2375 N N . PRO A 1 309 ? -97.278 -31.081 122.231 1.00 55.81 309 PRO A N 1
ATOM 2376 C CA . PRO A 1 309 ? -96.334 -31.095 121.111 1.00 55.81 309 PRO A CA 1
ATOM 2377 C C . PRO A 1 309 ? -96.816 -32.059 120.000 1.00 55.81 309 PRO A C 1
ATOM 2379 O O . PRO A 1 309 ? -97.643 -32.934 120.239 1.00 55.81 309 PRO A O 1
ATOM 2382 N N . SER A 1 310 ? -96.240 -31.993 118.798 1.00 31.00 310 SER A N 1
ATOM 2383 C CA . SER A 1 310 ? -96.207 -33.130 117.855 1.00 31.00 310 SER A CA 1
ATOM 2384 C C . SER A 1 310 ? -95.054 -32.946 116.864 1.00 31.00 310 SER A C 1
ATOM 2386 O O . SER A 1 310 ? -95.152 -32.195 115.900 1.00 31.00 310 SER A O 1
ATOM 2388 N N . THR A 1 311 ? -93.937 -33.623 117.116 1.00 46.72 311 THR A N 1
ATOM 2389 C CA . THR A 1 311 ? -93.141 -34.256 116.047 1.00 46.72 311 THR A CA 1
ATOM 2390 C C . THR A 1 311 ? -93.867 -35.557 115.633 1.00 46.72 311 THR A C 1
ATOM 2392 O O . THR A 1 311 ? -94.879 -35.872 116.267 1.00 46.72 311 THR A O 1
ATOM 2395 N N . PRO A 1 312 ? -93.401 -36.402 114.688 1.00 58.09 312 PRO A N 1
ATOM 2396 C CA . PRO A 1 312 ? -92.325 -36.306 113.688 1.00 58.09 312 PRO A CA 1
ATOM 2397 C C . PRO A 1 312 ? -92.811 -36.731 112.270 1.00 58.09 312 PRO A C 1
ATOM 2399 O O . PRO A 1 312 ? -93.964 -37.102 112.101 1.00 58.09 312 PRO A O 1
ATOM 2402 N N . SER A 1 313 ? -91.933 -36.710 111.257 1.00 34.44 313 SER A N 1
ATOM 2403 C CA . SER A 1 313 ? -91.875 -37.623 110.081 1.00 34.44 313 SER A CA 1
ATOM 2404 C C . SER A 1 313 ? -91.075 -36.898 108.992 1.00 34.44 313 SER A C 1
ATOM 2406 O O . SER A 1 313 ? -91.508 -35.873 108.482 1.00 34.44 313 SER A O 1
ATOM 2408 N N . THR A 1 314 ? -89.811 -37.232 108.741 1.00 35.53 314 THR A N 1
ATOM 2409 C CA . THR A 1 314 ? -89.350 -38.395 107.958 1.00 35.53 314 THR A CA 1
ATOM 2410 C C . THR A 1 314 ? -89.998 -38.435 106.577 1.00 35.53 314 THR A C 1
ATOM 2412 O O . THR A 1 314 ? -91.187 -38.709 106.444 1.00 35.53 314 THR A O 1
ATOM 2415 N N . GLY A 1 315 ? -89.189 -38.189 105.552 1.00 33.25 315 GLY A N 1
ATOM 2416 C CA . GLY A 1 315 ? -89.595 -38.275 104.155 1.00 33.25 315 GLY A CA 1
ATOM 2417 C C . GLY A 1 315 ? -88.410 -38.026 103.225 1.00 33.25 315 GLY A C 1
ATOM 2418 O O . GLY A 1 315 ? -88.213 -36.890 102.811 1.00 33.25 315 GLY A O 1
ATOM 2419 N N . PRO A 1 316 ? -87.581 -39.052 102.974 1.00 46.38 316 PRO A N 1
ATOM 2420 C CA . PRO A 1 316 ? -86.380 -38.990 102.151 1.00 46.38 316 PRO A CA 1
ATOM 2421 C C . PRO A 1 316 ? -86.710 -39.147 100.657 1.00 46.38 316 PRO A C 1
ATOM 2423 O O . PRO A 1 316 ? -87.713 -39.750 100.289 1.00 46.38 316 PRO A O 1
ATOM 2426 N N . GLY A 1 317 ? -85.818 -38.666 99.799 1.00 38.38 317 GLY A N 1
ATOM 2427 C CA . GLY A 1 317 ? -85.827 -38.893 98.351 1.00 38.38 317 GLY A CA 1
ATOM 2428 C C . GLY A 1 317 ? -84.587 -38.211 97.782 1.00 38.38 317 GLY A C 1
ATOM 2429 O O . GLY A 1 317 ? -84.589 -37.003 97.603 1.00 38.38 317 GLY A O 1
ATOM 2430 N N . GLN A 1 318 ? -83.404 -38.824 97.797 1.00 35.88 318 GLN A N 1
ATOM 2431 C CA . GLN A 1 318 ? -83.001 -40.033 97.075 1.00 35.88 318 GLN A CA 1
ATOM 2432 C C . GLN A 1 318 ? -83.082 -39.847 95.555 1.00 35.88 318 GLN A C 1
ATOM 2434 O O . GLN A 1 318 ? -84.167 -39.666 95.018 1.00 35.88 318 GLN A O 1
ATOM 2439 N N . ALA A 1 319 ? -81.907 -40.024 94.934 1.00 35.16 319 ALA A N 1
ATOM 2440 C CA . ALA A 1 319 ? -81.678 -40.409 93.543 1.00 35.16 319 ALA A CA 1
ATOM 2441 C C . ALA A 1 319 ? -82.064 -39.356 92.480 1.00 35.16 319 ALA A C 1
ATOM 2443 O O . ALA A 1 319 ? -83.123 -38.760 92.515 1.00 35.16 319 ALA A O 1
ATOM 2444 N N . SER A 1 320 ? -81.281 -39.090 91.445 1.00 46.38 320 SER A N 1
ATOM 2445 C CA . SER A 1 320 ? -80.069 -39.733 90.956 1.00 46.38 320 SER A CA 1
ATOM 2446 C C . SER A 1 320 ? -79.488 -38.868 89.823 1.00 46.38 320 SER A C 1
ATOM 2448 O O . SER A 1 320 ? -80.143 -37.927 89.372 1.00 46.38 320 SER A O 1
ATOM 2450 N N . PRO A 1 321 ? -78.258 -39.174 89.387 1.00 62.25 321 PRO A N 1
ATOM 2451 C CA . PRO A 1 321 ? -77.489 -38.427 88.399 1.00 62.25 321 PRO A CA 1
ATOM 2452 C C . PRO A 1 321 ? -77.902 -38.816 86.975 1.00 62.25 321 PRO A C 1
ATOM 2454 O O . PRO A 1 321 ? -78.603 -39.805 86.813 1.00 62.25 321 PRO A O 1
ATOM 2457 N N . LEU A 1 322 ? -77.431 -38.076 85.969 1.00 39.38 322 LEU A N 1
ATOM 2458 C CA . LEU A 1 322 ? -77.037 -38.538 84.623 1.00 39.38 322 LEU A CA 1
ATOM 2459 C C . LEU A 1 322 ? -76.515 -37.284 83.876 1.00 39.38 322 LEU A C 1
ATOM 2461 O O . LEU A 1 322 ? -77.183 -36.257 83.882 1.00 39.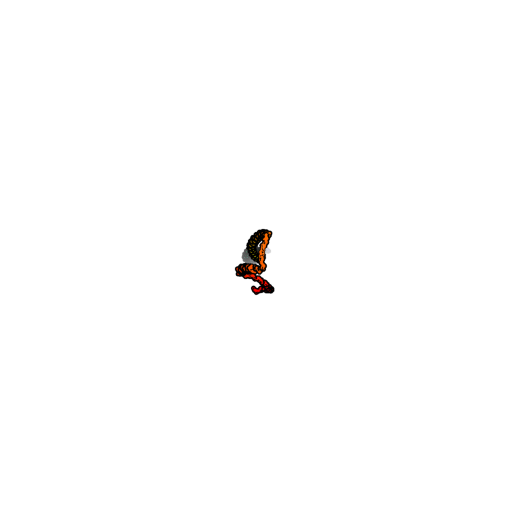38 322 LEU A O 1
ATOM 2465 N N . LEU A 1 323 ? -75.238 -37.193 83.488 1.00 38.81 323 LEU A N 1
ATOM 2466 C CA . LEU A 1 323 ? -74.540 -37.939 82.426 1.00 38.81 323 LEU A CA 1
ATOM 2467 C C . LEU A 1 323 ? -74.755 -37.277 81.055 1.00 38.81 323 LEU A C 1
ATOM 2469 O O . LEU A 1 323 ? -75.871 -37.353 80.565 1.00 38.81 323 LEU A O 1
ATOM 2473 N N . PHE A 1 324 ? -73.651 -36.752 80.486 1.00 40.34 324 PHE A N 1
ATOM 2474 C CA . PHE A 1 324 ? -73.342 -36.543 79.051 1.00 40.34 324 PHE A CA 1
ATOM 2475 C C . PHE A 1 324 ? -74.380 -35.710 78.240 1.00 40.34 324 PHE A C 1
ATOM 2477 O O . PHE A 1 324 ? -75.558 -35.675 78.535 1.00 40.34 324 PHE A O 1
ATOM 2484 N N . ASP A 1 325 ? -74.062 -34.930 77.215 1.00 36.75 325 ASP A N 1
ATOM 2485 C CA . ASP A 1 325 ? -73.003 -35.038 76.231 1.00 36.75 325 ASP A CA 1
ATOM 2486 C C . ASP A 1 325 ? -72.789 -33.680 75.523 1.00 36.75 325 ASP A C 1
ATOM 2488 O O . ASP A 1 325 ? -73.608 -32.767 75.604 1.00 36.75 325 ASP A O 1
ATOM 2492 N N . LEU A 1 326 ? -71.645 -33.639 74.855 1.00 47.28 326 LEU A N 1
ATOM 2493 C CA . LEU A 1 326 ? -71.029 -32.755 73.856 1.00 47.28 326 LEU A CA 1
ATOM 2494 C C . LEU A 1 326 ? -71.909 -31.957 72.830 1.00 47.28 326 LEU A C 1
ATOM 2496 O O . LEU A 1 326 ? -73.132 -32.069 72.806 1.00 47.28 326 LEU A O 1
ATOM 2500 N N . PRO A 1 327 ? -71.265 -31.094 72.000 1.00 67.25 327 PRO A N 1
ATOM 2501 C CA . PRO A 1 327 ? -71.853 -30.008 71.207 1.00 67.25 327 PRO A CA 1
ATOM 2502 C C . PRO A 1 327 ? -72.193 -30.434 69.768 1.00 67.25 327 PRO A C 1
ATOM 2504 O O . PRO A 1 327 ? -71.770 -31.499 69.346 1.00 67.25 327 PRO A O 1
ATOM 2507 N N . GLU A 1 328 ? -72.857 -29.556 69.002 1.00 44.59 328 GLU A N 1
ATOM 2508 C CA . GLU A 1 328 ? -72.579 -29.299 67.570 1.00 44.59 328 GLU A CA 1
ATOM 2509 C C . GLU A 1 328 ? -73.518 -28.215 67.003 1.00 44.59 328 GLU A C 1
ATOM 2511 O O . GLU A 1 328 ? -74.724 -28.425 66.863 1.00 44.59 328 GLU A O 1
ATOM 2516 N N . ASN A 1 329 ? -72.956 -27.033 66.721 1.00 47.56 329 ASN A N 1
ATOM 2517 C CA . ASN A 1 329 ? -72.946 -26.363 65.408 1.00 47.56 329 ASN A CA 1
ATOM 2518 C C . ASN A 1 329 ? -72.127 -25.068 65.483 1.00 47.56 329 ASN A C 1
ATOM 2520 O O . ASN A 1 329 ? -72.309 -24.314 66.465 1.00 47.56 329 ASN A O 1
#

Foldseek 3Di:
DDPVVVCVVVVVVVVVVVVVVVVVVVVVVVVVVVVVVVVVVVVVVVVVVVVVVVVVVVVVVVVVVVVVVVVVVVVVVVVVVVVVVVVVVVVVVVVVVVVVVVVVVVVVVVVVVVVVVVVVVVVVVVVVVVVVVVVVVVVVVVVVVVVVVVVVVVVVVVVVVVVVVVVVVVVVVVVVVVVVVVVVVVVV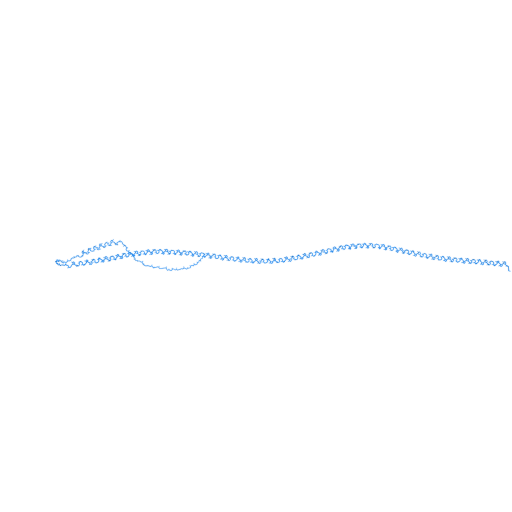VVVVVVVVVVVVVVVVVVVVVVVVVVVVVVVVVVVVVVVVVVVVVVVVVVVVVVVVVVVVVVVVVVVVVVVVVPPDDDDDDDDDDDDDDPVPVVVVVVVVVVVVVVVVVVVPPPDDDDDDDDDDDDDDDDDDDDDDDDDDD

pLDDT: mean 80.17, std 19.65, range [31.0, 98.31]